Protein AF-0000000085181525 (afdb_homodimer)

Secondary structure (DSSP, 8-state):
-HHHHHHHHHHHHHHHHHHHHHHHHHHHHHHHHHHHHHHHHHHHHHHHHHHTT--HHHHHHHS-SSHHHHHHHHHHHHHHHHHHHHHHHHHHHHHS-TTGGGG-GGG---HHHHHHHHHT------S-HHHHHHHHHHHHHHHHHHHHHHHHHHHHHHHHHH-/-HHHHHHHHHHHHHHHHHHHHHHHHHHHHHHHHHHHHHHHHHHHHHHHHHHTT--HHHHHHHS-SSHHHHHHHHHHHHHHHHHHHHHHHHHHHHHS-TTGGGG-GGG---HHHHHHHHHT------S-TTHHHHHHHHHHHHHHHHHHHHHHHHHHHHHGGG-

Structure (mmCIF, N/CA/C/O backbone):
data_AF-0000000085181525-model_v1
#
loop_
_entity.id
_entity.type
_entity.pdbx_description
1 polymer 'DUF2937 family protein'
#
loop_
_atom_site.group_PDB
_atom_site.id
_atom_site.type_symbol
_atom_site.label_atom_id
_atom_site.label_alt_id
_atom_site.label_comp_id
_atom_site.label_asym_id
_atom_site.label_entity_id
_atom_site.label_seq_id
_atom_site.pdbx_PDB_ins_code
_atom_site.Cartn_x
_atom_site.Cartn_y
_atom_site.Cartn_z
_atom_site.occupancy
_atom_site.B_iso_or_equiv
_atom_site.auth_seq_id
_atom_site.auth_comp_id
_atom_site.auth_asym_id
_atom_site.auth_atom_id
_atom_site.pdbx_PDB_model_num
ATOM 1 N N . MET A 1 1 ? -6.727 16.656 40.188 1 66.19 1 MET A N 1
ATOM 2 C CA . MET A 1 1 ? -6.176 15.414 39.656 1 66.19 1 MET A CA 1
ATOM 3 C C . MET A 1 1 ? -7.094 14.82 38.562 1 66.19 1 MET A C 1
ATOM 5 O O . MET A 1 1 ? -6.645 14.5 37.469 1 66.19 1 MET A O 1
ATOM 9 N N . LEU A 1 2 ? -8.328 14.727 38.75 1 73.38 2 LEU A N 1
ATOM 10 C CA . LEU A 1 2 ? -9.289 14.172 37.781 1 73.38 2 LEU A CA 1
ATOM 11 C C . LEU A 1 2 ? -9.375 15.039 36.531 1 73.38 2 LEU A C 1
ATOM 13 O O . LEU A 1 2 ? -9.5 14.516 35.438 1 73.38 2 LEU A O 1
ATOM 17 N N . LYS A 1 3 ? -9.289 16.281 36.812 1 73.94 3 LYS A N 1
ATOM 18 C CA . LYS A 1 3 ? -9.391 17.203 35.688 1 73.94 3 LYS A CA 1
ATOM 19 C C . LYS A 1 3 ? -8.203 17.047 34.75 1 73.94 3 LYS A C 1
ATOM 21 O O . LYS A 1 3 ? -8.367 17.078 33.531 1 73.94 3 LYS A O 1
ATOM 26 N N . VAL A 1 4 ? -7.055 17 35.312 1 71.25 4 VAL A N 1
ATOM 27 C CA . VAL A 1 4 ? -5.855 16.812 34.5 1 71.25 4 VAL A CA 1
ATOM 28 C C . VAL A 1 4 ? -5.945 15.492 33.75 1 71.25 4 VAL A C 1
ATOM 30 O O . VAL A 1 4 ? -5.605 15.422 32.562 1 71.25 4 VAL A O 1
ATOM 33 N N . LEU A 1 5 ? -6.375 14.461 34.406 1 76.19 5 LEU A N 1
ATOM 34 C CA . LEU A 1 5 ? -6.539 13.164 33.781 1 76.19 5 LEU A CA 1
ATOM 35 C C . LEU A 1 5 ? -7.555 13.242 32.625 1 76.19 5 LEU A C 1
ATOM 37 O O . LEU A 1 5 ? -7.352 12.641 31.578 1 76.19 5 LEU A O 1
ATOM 41 N N . SER A 1 6 ? -8.555 13.953 32.938 1 74.88 6 SER A N 1
ATOM 42 C CA . SER A 1 6 ? -9.57 14.133 31.891 1 74.88 6 SER A CA 1
ATOM 43 C C . SER A 1 6 ? -9.023 14.898 30.703 1 74.88 6 SER A C 1
ATOM 45 O O . SER A 1 6 ? -9.367 14.602 29.547 1 74.88 6 SER A O 1
ATOM 47 N N . LEU A 1 7 ? -8.211 15.867 31.016 1 68.12 7 LEU A N 1
ATOM 48 C CA . LEU A 1 7 ? -7.617 16.656 29.938 1 68.12 7 LEU A CA 1
ATOM 49 C C . LEU A 1 7 ? -6.645 15.828 29.109 1 68.12 7 LEU A C 1
ATOM 51 O O . LEU A 1 7 ? -6.668 15.883 27.875 1 68.12 7 LEU A O 1
ATOM 55 N N . VAL A 1 8 ? -5.82 15.164 29.781 1 69 8 VAL A N 1
ATOM 56 C CA . VAL A 1 8 ? -4.867 14.297 29.109 1 69 8 VAL A CA 1
ATOM 57 C C . VAL A 1 8 ? -5.621 13.234 28.297 1 69 8 VAL A C 1
ATOM 59 O O . VAL A 1 8 ? -5.246 12.93 27.156 1 69 8 VAL A O 1
ATOM 62 N N . GLY A 1 9 ? -6.598 12.68 28.844 1 71.44 9 GLY A N 1
ATOM 63 C CA . GLY A 1 9 ? -7.438 11.719 28.141 1 71.44 9 GLY A CA 1
ATOM 64 C C . GLY A 1 9 ? -8.117 12.305 26.922 1 71.44 9 GLY A C 1
ATOM 65 O O . GLY A 1 9 ? -8.188 11.656 25.875 1 71.44 9 GLY A O 1
ATOM 66 N N . GLY A 1 10 ? -8.602 13.43 27.109 1 67 10 GLY A N 1
ATOM 67 C CA . GLY A 1 10 ? -9.242 14.133 26.016 1 67 10 GLY A CA 1
ATOM 68 C C . GLY A 1 10 ? -8.281 14.453 24.875 1 67 10 GLY A C 1
ATOM 69 O O . GLY A 1 10 ? -8.602 14.242 23.703 1 67 10 GLY A O 1
ATOM 70 N N . LEU A 1 11 ? -7.098 14.945 25.219 1 63.22 11 LEU A N 1
ATOM 71 C CA . LEU A 1 11 ? -6.09 15.289 24.219 1 63.22 11 LEU A CA 1
ATOM 72 C C . LEU A 1 11 ? -5.598 14.047 23.484 1 63.22 11 LEU A C 1
ATOM 74 O O . LEU A 1 11 ? -5.398 14.07 22.281 1 63.22 11 LEU A O 1
ATOM 78 N N . ALA A 1 12 ? -5.438 13.055 24.234 1 67.25 12 ALA A N 1
ATOM 79 C CA . ALA A 1 12 ? -5.02 11.789 23.641 1 67.25 12 ALA A CA 1
ATOM 80 C C . ALA A 1 12 ? -6.094 11.234 22.703 1 67.25 12 ALA A C 1
ATOM 82 O O . ALA A 1 12 ? -5.789 10.727 21.625 1 67.25 12 ALA A O 1
ATOM 83 N N . GLY A 1 13 ? -7.277 11.32 23.172 1 67.62 13 GLY A N 1
ATOM 84 C CA . GLY A 1 13 ? -8.391 10.891 22.344 1 67.62 13 GLY A CA 1
ATOM 85 C C . GLY A 1 13 ? -8.531 11.688 21.078 1 67.62 13 GLY A C 1
ATOM 86 O O . GLY A 1 13 ? -8.727 11.125 20 1 67.62 13 GLY A O 1
ATOM 87 N N . ALA A 1 14 ? -8.344 12.961 21.281 1 66.06 14 ALA A N 1
ATOM 88 C CA . ALA A 1 14 ? -8.43 13.852 20.125 1 66.06 14 ALA A CA 1
ATOM 89 C C . ALA A 1 14 ? -7.277 13.602 19.156 1 66.06 14 ALA A C 1
ATOM 91 O O . ALA A 1 14 ? -7.473 13.602 17.938 1 66.06 14 ALA A O 1
ATOM 92 N N . ALA A 1 15 ? -6.133 13.461 19.719 1 65.31 15 ALA A N 1
ATOM 93 C CA . ALA A 1 15 ? -4.965 13.172 18.891 1 65.31 15 ALA A CA 1
ATOM 94 C C . ALA A 1 15 ? -5.145 11.867 18.125 1 65.31 15 ALA A C 1
ATOM 96 O O . ALA A 1 15 ? -4.805 11.773 16.938 1 65.31 15 ALA A O 1
ATOM 97 N N . GLY A 1 16 ? -5.684 10.875 18.828 1 69.5 16 GLY A N 1
ATOM 98 C CA . GLY A 1 16 ? -5.953 9.594 18.203 1 69.5 16 GLY A CA 1
ATOM 99 C C . GLY A 1 16 ? -6.973 9.68 17.078 1 69.5 16 GLY A C 1
ATOM 100 O O . GLY A 1 16 ? -6.742 9.172 15.984 1 69.5 16 GLY A O 1
ATOM 101 N N . LEU A 1 17 ? -7.992 10.32 17.344 1 72.44 17 LEU A N 1
ATOM 102 C CA . LEU A 1 17 ? -9.055 10.477 16.359 1 72.44 17 LEU A CA 1
ATOM 103 C C . LEU A 1 17 ? -8.586 11.328 15.18 1 72.44 17 LEU A C 1
ATOM 105 O O . LEU A 1 17 ? -9.031 11.125 14.047 1 72.44 17 LEU A O 1
ATOM 109 N N . SER A 1 18 ? -7.641 12.141 15.5 1 70.88 18 SER A N 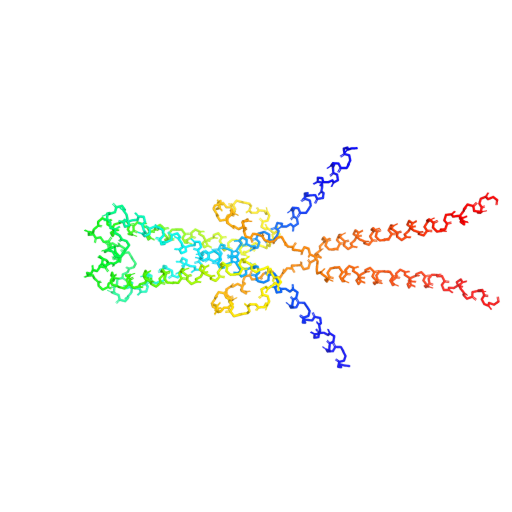1
ATOM 110 C CA . SER A 1 18 ? -7.141 13.016 14.445 1 70.88 18 SER A CA 1
ATOM 111 C C . SER A 1 18 ? -6.242 12.25 13.477 1 70.88 18 SER A C 1
ATOM 113 O O . SER A 1 18 ? -6.027 12.688 12.352 1 70.88 18 SER A O 1
ATOM 115 N N . GLN A 1 19 ? -5.707 11.172 13.977 1 79.12 19 GLN A N 1
ATOM 116 C CA . GLN A 1 19 ? -4.773 10.391 13.164 1 79.12 19 GLN A CA 1
ATOM 117 C C . GLN A 1 19 ? -5.516 9.359 12.312 1 79.12 19 GLN A C 1
ATOM 119 O O . GLN A 1 19 ? -4.93 8.758 11.414 1 79.12 19 GLN A O 1
ATOM 124 N N . PHE A 1 20 ? -6.781 9.25 12.602 1 80.31 20 PHE A N 1
ATOM 125 C CA . PHE A 1 20 ? -7.539 8.203 11.93 1 80.31 20 PHE A CA 1
ATOM 126 C C . PHE A 1 20 ? -7.562 8.43 10.422 1 80.31 20 PHE A C 1
ATOM 128 O O . PHE A 1 20 ? -7.352 7.5 9.648 1 80.31 20 PHE A O 1
ATOM 135 N N . PRO A 1 21 ? -7.785 9.602 10 1 81.69 21 PRO A N 1
ATOM 136 C CA . PRO A 1 21 ? -7.77 9.828 8.555 1 81.69 21 PRO A CA 1
ATOM 137 C C . PRO A 1 21 ? -6.445 9.422 7.91 1 81.69 21 PRO A C 1
ATOM 139 O O . PRO A 1 21 ? -6.438 8.836 6.828 1 81.69 21 PRO A O 1
ATOM 142 N N . GLU A 1 22 ? -5.41 9.758 8.641 1 83.31 22 GLU A N 1
ATOM 143 C CA . GLU A 1 22 ? -4.098 9.391 8.117 1 83.31 22 GLU A CA 1
ATOM 144 C C . GLU A 1 22 ? -3.906 7.879 8.125 1 83.31 22 GLU A C 1
ATOM 146 O O . GLU A 1 22 ? -3.4 7.309 7.152 1 83.31 22 GLU A O 1
ATOM 151 N N . PHE A 1 23 ? -4.262 7.324 9.211 1 87.5 23 PHE A N 1
ATOM 152 C CA . PHE A 1 23 ? -4.141 5.871 9.297 1 87.5 23 PHE A CA 1
ATOM 153 C C . PHE A 1 23 ? -4.98 5.195 8.219 1 87.5 23 PHE A C 1
ATOM 155 O O . PHE A 1 23 ? -4.523 4.254 7.57 1 87.5 23 PHE A O 1
ATOM 162 N N . SER A 1 24 ? -6.172 5.668 8.062 1 88.19 24 SER A N 1
ATOM 163 C CA . SER A 1 24 ? -7.074 5.082 7.074 1 88.19 24 SER A CA 1
ATOM 164 C C . SER A 1 24 ? -6.504 5.199 5.664 1 88.19 24 SER A C 1
ATOM 166 O O . SER A 1 24 ? -6.676 4.293 4.844 1 88.19 24 SER A O 1
ATOM 168 N N . GLN A 1 25 ? -5.895 6.277 5.426 1 87.38 25 GLN A N 1
ATOM 169 C CA . GLN A 1 25 ? -5.289 6.488 4.113 1 87.38 25 GLN A CA 1
ATOM 170 C C . GLN A 1 25 ? -4.121 5.531 3.891 1 87.38 25 GLN A C 1
ATOM 172 O O . GLN A 1 25 ? -3.957 4.984 2.797 1 87.38 25 GLN A O 1
ATOM 177 N N . GLN A 1 26 ? -3.309 5.434 4.887 1 90.94 26 GLN A N 1
ATOM 178 C CA . GLN A 1 26 ? -2.195 4.496 4.793 1 90.94 26 GLN A CA 1
ATOM 179 C C . GLN A 1 26 ? -2.693 3.066 4.605 1 90.94 26 GLN A C 1
ATOM 181 O O . GLN A 1 26 ? -2.117 2.299 3.832 1 90.94 26 GLN A O 1
ATOM 186 N N . TYR A 1 27 ? -3.756 2.748 5.281 1 92.25 27 TYR A N 1
ATOM 187 C CA . TYR A 1 27 ? -4.383 1.441 5.121 1 92.25 27 TYR A CA 1
ATOM 188 C C . TYR A 1 27 ? -4.84 1.23 3.682 1 92.25 27 TYR A C 1
ATOM 190 O O . TYR A 1 27 ? -4.629 0.16 3.107 1 92.25 27 TYR A O 1
ATOM 198 N N . LEU A 1 28 ? -5.461 2.195 3.145 1 92.62 28 LEU A N 1
ATOM 199 C CA . LEU A 1 28 ? -5.957 2.119 1.775 1 92.62 28 LEU A CA 1
ATOM 200 C C . LEU A 1 28 ? -4.816 1.867 0.796 1 92.62 28 LEU A C 1
ATOM 202 O O . LEU A 1 28 ? -4.949 1.053 -0.121 1 92.62 28 LEU A O 1
ATOM 206 N N . GLN A 1 29 ? -3.789 2.576 0.935 1 93.94 29 GLN A N 1
ATOM 207 C CA . GLN A 1 29 ? -2.65 2.412 0.038 1 93.94 29 GLN A CA 1
ATOM 208 C C . GLN A 1 29 ? -2.055 1.013 0.152 1 93.94 29 GLN A C 1
ATOM 210 O O . GLN A 1 29 ? -1.701 0.398 -0.856 1 93.94 29 GLN A O 1
ATOM 215 N N . ARG A 1 30 ? -1.901 0.54 1.386 1 95.31 30 ARG A N 1
ATOM 216 C CA . ARG A 1 30 ? -1.366 -0.807 1.559 1 95.31 30 ARG A CA 1
ATOM 217 C C . ARG A 1 30 ? -2.285 -1.846 0.925 1 95.31 30 ARG A C 1
ATOM 219 O O . ARG A 1 30 ? -1.817 -2.773 0.26 1 95.31 30 ARG A O 1
ATOM 226 N N . LEU A 1 31 ? -3.598 -1.661 1.158 1 94.69 31 LEU A N 1
ATOM 227 C CA . LEU A 1 31 ? -4.59 -2.533 0.54 1 94.69 31 LEU A CA 1
ATOM 228 C C . LEU A 1 31 ? -4.477 -2.494 -0.98 1 94.69 31 LEU A C 1
ATOM 230 O O . LEU A 1 31 ? -4.508 -3.537 -1.637 1 94.69 31 LEU A O 1
ATOM 234 N N . ALA A 1 32 ? -4.348 -1.333 -1.522 1 95.69 32 ALA A N 1
ATOM 235 C CA . ALA A 1 32 ? -4.211 -1.158 -2.967 1 95.69 32 ALA A CA 1
ATOM 236 C C . ALA A 1 32 ? -2.953 -1.847 -3.486 1 95.69 32 ALA A C 1
ATOM 238 O O . ALA A 1 32 ? -2.951 -2.4 -4.59 1 95.69 32 ALA A O 1
ATOM 239 N N . GLY A 1 33 ? -1.925 -1.733 -2.682 1 96.75 33 GLY A N 1
ATOM 240 C CA . GLY A 1 33 ? -0.715 -2.449 -3.057 1 96.75 33 GLY A CA 1
ATOM 241 C C . GLY A 1 33 ? -0.915 -3.949 -3.152 1 96.75 33 GLY A C 1
ATOM 242 O O . GLY A 1 33 ? -0.42 -4.59 -4.082 1 96.75 33 GLY A O 1
ATOM 243 N N . GLN A 1 34 ? -1.624 -4.516 -2.232 1 96.69 34 GLN A N 1
ATOM 244 C CA . GLN A 1 34 ? -1.931 -5.941 -2.281 1 96.69 34 GLN A CA 1
ATOM 245 C C . GLN A 1 34 ? -2.742 -6.289 -3.527 1 96.69 34 GLN A C 1
ATOM 247 O O . GLN A 1 34 ? -2.465 -7.285 -4.195 1 96.69 34 GLN A O 1
ATOM 252 N N . VAL A 1 35 ? -3.709 -5.512 -3.781 1 96.5 35 VAL A N 1
ATOM 253 C CA . VAL A 1 35 ? -4.566 -5.73 -4.941 1 96.5 35 VAL A CA 1
ATOM 254 C C . VAL A 1 35 ? -3.738 -5.641 -6.219 1 96.5 35 VAL A C 1
ATOM 256 O O . VAL A 1 35 ? -3.914 -6.449 -7.137 1 96.5 35 VAL A O 1
ATOM 259 N N . ASP A 1 36 ? -2.836 -4.668 -6.312 1 96.56 36 ASP A N 1
ATOM 260 C CA . ASP A 1 36 ? -1.973 -4.527 -7.48 1 96.56 36 ASP A CA 1
ATOM 261 C C . ASP A 1 36 ? -1.155 -5.797 -7.715 1 96.56 36 ASP A C 1
ATOM 263 O O . ASP A 1 36 ? -1.08 -6.289 -8.844 1 96.56 36 ASP A O 1
ATOM 267 N N . ALA A 1 37 ? -0.569 -6.273 -6.668 1 96.12 37 ALA A N 1
ATOM 268 C CA . ALA A 1 37 ? 0.296 -7.441 -6.781 1 96.12 37 ALA A CA 1
ATOM 269 C C . ALA A 1 37 ? -0.506 -8.68 -7.176 1 96.12 37 ALA A C 1
ATOM 271 O O . ALA A 1 37 ? -0.099 -9.438 -8.062 1 96.12 37 ALA A O 1
ATOM 272 N N . LEU A 1 38 ? -1.646 -8.875 -6.535 1 96.25 38 LEU A N 1
ATOM 273 C CA . LEU A 1 38 ? -2.467 -10.047 -6.844 1 96.25 38 LEU A CA 1
ATOM 274 C C . LEU A 1 38 ? -3.059 -9.938 -8.242 1 96.25 38 LEU A C 1
ATOM 276 O O . LEU A 1 38 ? -3.225 -10.953 -8.93 1 96.25 38 LEU A O 1
ATOM 280 N N . THR A 1 39 ? -3.418 -8.727 -8.617 1 96.56 39 THR A N 1
ATOM 281 C CA . THR A 1 39 ? -3.906 -8.516 -9.969 1 96.56 39 THR A CA 1
ATOM 282 C C . THR A 1 39 ? -2.844 -8.906 -10.992 1 96.56 39 THR A C 1
ATOM 284 O O . THR A 1 39 ? -3.154 -9.539 -12.008 1 96.56 39 THR A O 1
ATOM 287 N N . GLU A 1 40 ? -1.656 -8.523 -10.727 1 95.38 40 GLU A N 1
ATOM 288 C CA . GLU A 1 40 ? -0.565 -8.898 -11.617 1 95.38 40 GLU A CA 1
ATOM 289 C C . GLU A 1 40 ? -0.428 -10.414 -11.719 1 95.38 40 GLU A C 1
ATOM 291 O O . GLU A 1 40 ? -0.283 -10.961 -12.812 1 95.38 40 GLU A O 1
ATOM 296 N N . VAL A 1 41 ? -0.501 -11.109 -10.625 1 94.06 41 VAL A N 1
ATOM 297 C CA . VAL A 1 41 ? -0.371 -12.562 -10.57 1 94.06 41 VAL A CA 1
ATOM 298 C C . VAL A 1 41 ? -1.493 -13.211 -11.375 1 94.06 41 VAL A C 1
ATOM 300 O O . VAL A 1 41 ? -1.245 -14.109 -12.188 1 94.06 41 VAL A O 1
ATOM 303 N N . THR A 1 42 ? -2.721 -12.758 -11.172 1 95 42 THR A N 1
ATOM 304 C CA . THR A 1 42 ? -3.861 -13.367 -11.844 1 95 42 THR A CA 1
ATOM 305 C C . THR A 1 42 ? -3.875 -13 -13.328 1 95 42 THR A C 1
ATOM 307 O O . THR A 1 42 ? -4.281 -13.805 -14.172 1 95 42 THR A O 1
ATOM 310 N N . THR A 1 43 ? -3.477 -11.797 -13.641 1 94.94 43 THR A N 1
ATOM 311 C CA . THR A 1 43 ? -3.395 -11.375 -15.039 1 94.94 43 THR A CA 1
ATOM 312 C C . THR A 1 43 ? -2.348 -12.195 -15.789 1 94.94 43 THR A C 1
ATOM 314 O O . THR A 1 43 ? -2.559 -12.57 -16.938 1 94.94 43 THR A O 1
ATOM 317 N N . GLU A 1 44 ? -1.24 -12.453 -15.125 1 93.94 44 GLU A N 1
ATOM 318 C CA . GLU A 1 44 ? -0.213 -13.289 -15.727 1 93.94 44 GLU A CA 1
ATOM 319 C C . GLU A 1 44 ? -0.714 -14.719 -15.93 1 93.94 44 GLU A C 1
ATOM 321 O O . GLU A 1 44 ? -0.403 -15.352 -16.938 1 93.94 44 GLU A O 1
ATOM 326 N N . PHE A 1 45 ? -1.425 -15.219 -14.914 1 95 45 PHE A N 1
ATOM 327 C CA . PHE A 1 45 ? -2.025 -16.547 -15.055 1 95 45 PHE A CA 1
ATOM 328 C C . PHE A 1 45 ? -2.945 -16.594 -16.266 1 95 45 PHE A C 1
ATOM 330 O O . PHE A 1 45 ? -2.842 -17.5 -17.094 1 95 45 PHE A O 1
ATOM 337 N N . ASP A 1 46 ? -3.777 -15.578 -16.406 1 95.81 46 ASP A N 1
ATOM 338 C CA . ASP A 1 46 ? -4.727 -15.516 -17.516 1 95.81 46 ASP A CA 1
ATOM 339 C C . ASP A 1 46 ? -4.004 -15.352 -18.859 1 95.81 46 ASP A C 1
ATOM 341 O O . ASP A 1 46 ? -4.406 -15.945 -19.859 1 95.81 46 ASP A O 1
ATOM 345 N N . ALA A 1 47 ? -3.021 -14.578 -18.828 1 94.62 47 ALA A N 1
ATOM 346 C CA . ALA A 1 47 ? -2.236 -14.375 -20.047 1 94.62 47 ALA A CA 1
ATOM 347 C C . ALA A 1 47 ? -1.545 -15.664 -20.484 1 94.62 47 ALA A C 1
ATOM 349 O O . ALA A 1 47 ? -1.519 -16 -21.672 1 94.62 47 ALA A O 1
ATOM 350 N N . SER A 1 48 ? -0.998 -16.391 -19.516 1 94.06 48 SER A N 1
ATOM 351 C CA . SER A 1 48 ? -0.345 -17.672 -19.812 1 94.06 48 SER A CA 1
ATOM 352 C C . SER A 1 48 ? -1.35 -18.703 -20.297 1 94.06 48 SER A C 1
ATOM 354 O O . SER A 1 48 ? -1.054 -19.469 -21.219 1 94.06 48 SER A O 1
ATOM 356 N N . ALA A 1 49 ? -2.52 -18.719 -19.672 1 94.62 49 ALA A N 1
ATOM 357 C CA . ALA A 1 49 ? -3.576 -19.625 -20.109 1 94.62 49 ALA A CA 1
ATOM 358 C C . ALA A 1 49 ? -3.98 -19.328 -21.547 1 94.62 49 ALA A C 1
ATOM 360 O O . ALA A 1 49 ? -4.09 -20.234 -22.375 1 94.62 49 ALA A O 1
ATOM 361 N N . THR A 1 50 ? -4.152 -18.031 -21.859 1 94.94 50 THR A N 1
ATOM 362 C CA . THR A 1 50 ? -4.543 -17.609 -23.188 1 94.94 50 THR A CA 1
ATOM 363 C C . THR A 1 50 ? -3.48 -17.984 -24.219 1 94.94 50 THR A C 1
ATOM 365 O O . THR A 1 50 ? -3.803 -18.453 -25.312 1 94.94 50 THR A O 1
ATOM 368 N N . LYS A 1 51 ? -2.25 -17.859 -23.859 1 94.62 51 LYS A N 1
ATOM 369 C CA . LYS A 1 51 ? -1.144 -18.219 -24.75 1 94.62 51 LYS A CA 1
ATOM 370 C C . LYS A 1 51 ? -1.145 -19.703 -25.047 1 94.62 51 LYS A C 1
ATOM 372 O O . LYS A 1 51 ? -0.753 -20.125 -26.141 1 94.62 51 LYS A O 1
ATOM 377 N N . ALA A 1 52 ? -1.544 -20.516 -24.141 1 93.25 52 ALA A N 1
ATOM 378 C CA . ALA A 1 52 ? -1.587 -21.969 -24.312 1 93.25 52 ALA A CA 1
ATOM 379 C C . ALA A 1 52 ? -2.914 -22.406 -24.922 1 93.25 52 ALA A C 1
ATOM 381 O O . ALA A 1 52 ? -3.166 -23.609 -25.078 1 93.25 52 ALA A O 1
ATOM 382 N N . GLY A 1 53 ? -3.863 -21.375 -25.234 1 94.5 53 GLY A N 1
ATOM 383 C CA . GLY A 1 53 ? -5.152 -21.688 -25.828 1 94.5 53 GLY A CA 1
ATOM 384 C C . GLY A 1 53 ? -6.168 -22.203 -24.844 1 94.5 53 GLY A C 1
ATOM 385 O O . GLY A 1 53 ? -7.086 -22.938 -25.219 1 94.5 53 GLY A O 1
ATOM 386 N N . LEU A 1 54 ? -5.957 -21.969 -23.578 1 95.12 54 LEU A N 1
ATOM 387 C CA . LEU A 1 54 ? -6.84 -22.453 -22.516 1 95.12 54 LEU A CA 1
ATOM 388 C C . LEU A 1 54 ? -7.605 -21.297 -21.891 1 95.12 54 LEU A C 1
ATOM 390 O O . LEU A 1 54 ? -7.141 -20.156 -21.891 1 95.12 54 LEU A O 1
ATOM 394 N N . SER A 1 55 ? -8.805 -21.641 -21.453 1 95.75 55 SER A N 1
ATOM 395 C CA . SER A 1 55 ? -9.5 -20.719 -20.578 1 95.75 55 SER A CA 1
ATOM 396 C C . SER A 1 55 ? -8.961 -20.797 -19.156 1 95.75 55 SER A C 1
ATOM 398 O O . SER A 1 55 ? -8.18 -21.703 -18.828 1 95.75 55 SER A O 1
ATOM 400 N N . ARG A 1 56 ? -9.359 -19.875 -18.391 1 94.81 56 ARG A N 1
ATOM 401 C CA . ARG A 1 56 ? -8.938 -19.859 -16.984 1 94.81 56 ARG A CA 1
ATOM 402 C C . ARG A 1 56 ? -9.273 -21.188 -16.297 1 94.81 56 ARG A C 1
ATOM 404 O O . ARG A 1 56 ? -8.414 -21.797 -15.656 1 94.81 56 ARG A O 1
ATOM 411 N N . GLU A 1 57 ? -10.5 -21.625 -16.438 1 94.44 57 GLU A N 1
ATOM 412 C CA . GLU A 1 57 ? -10.953 -22.844 -15.781 1 94.44 57 GLU A CA 1
ATOM 413 C C . GLU A 1 57 ? -10.234 -24.062 -16.328 1 94.44 57 GLU A C 1
ATOM 415 O O . GLU A 1 57 ? -9.906 -24.984 -15.578 1 94.44 57 GLU A O 1
ATOM 420 N N . GLU A 1 58 ? -10 -24.141 -17.625 1 94.38 58 GLU A N 1
ATOM 421 C CA . GLU A 1 58 ? -9.266 -25.234 -18.234 1 94.38 58 GLU A CA 1
ATOM 422 C C . GLU A 1 58 ? -7.824 -25.281 -17.75 1 94.38 58 GLU A C 1
ATOM 424 O O . GLU A 1 58 ? -7.27 -26.359 -17.516 1 94.38 58 GLU A O 1
ATOM 429 N N . ALA A 1 59 ? -7.199 -24.078 -17.656 1 94 59 ALA A N 1
ATOM 430 C CA . ALA A 1 59 ? -5.832 -23.984 -17.156 1 94 59 ALA A CA 1
ATOM 431 C C . ALA A 1 59 ? -5.746 -24.484 -15.711 1 94 59 ALA A C 1
ATOM 433 O O . ALA A 1 59 ? -4.867 -25.281 -15.375 1 94 59 ALA A O 1
ATOM 434 N N . LEU A 1 60 ? -6.699 -24.031 -14.883 1 93.62 60 LEU A N 1
ATOM 435 C CA . LEU A 1 60 ? -6.734 -24.469 -13.484 1 93.62 60 LEU A CA 1
ATOM 436 C C . LEU A 1 60 ? -6.922 -25.984 -13.398 1 93.62 60 LEU A C 1
ATOM 438 O O . LEU A 1 60 ? -6.227 -26.641 -12.633 1 93.62 60 LEU A O 1
ATOM 442 N N . ALA A 1 61 ? -7.785 -26.531 -14.242 1 90.69 61 ALA A N 1
ATOM 443 C CA . ALA A 1 61 ? -8.078 -27.969 -14.234 1 90.69 61 ALA A CA 1
ATOM 444 C C . ALA A 1 61 ? -6.871 -28.766 -14.711 1 90.69 61 ALA A C 1
ATOM 446 O O . ALA A 1 61 ? -6.676 -29.906 -14.297 1 90.69 61 ALA A O 1
ATOM 447 N N . SER A 1 62 ? -6.078 -28.125 -15.547 1 89.31 62 SER A N 1
ATOM 448 C CA . SER A 1 62 ? -4.93 -28.812 -16.125 1 89.31 62 SER A CA 1
ATOM 449 C C . SER A 1 62 ? -3.795 -28.938 -15.102 1 89.31 62 SER A C 1
ATOM 451 O O . SER A 1 62 ? -2.877 -29.734 -15.281 1 89.31 62 SER A O 1
ATOM 453 N N . MET A 1 63 ? -3.855 -28.031 -14.094 1 88.94 63 MET A N 1
ATOM 454 C CA . MET A 1 63 ? -2.859 -28.109 -13.023 1 88.94 63 MET A CA 1
ATOM 455 C C . MET A 1 63 ? -3.131 -29.297 -12.109 1 88.94 63 MET A C 1
ATOM 457 O O . MET A 1 63 ? -3.455 -29.109 -10.938 1 88.94 63 MET A O 1
ATOM 461 N N . SER A 1 64 ? -3.066 -30.406 -12.883 1 81.75 64 SER A N 1
ATOM 462 C CA . SER A 1 64 ? -3.316 -31.672 -12.211 1 81.75 64 SER A CA 1
ATOM 463 C C . SER A 1 64 ? -2.252 -32.719 -12.57 1 81.75 64 SER A C 1
ATOM 465 O O . SER A 1 64 ? -1.414 -32.469 -13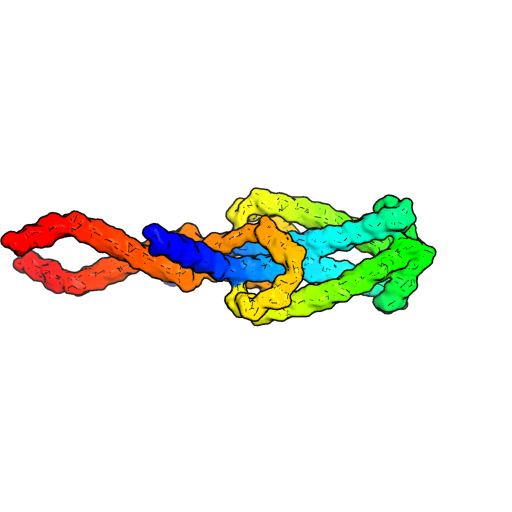.438 1 81.75 64 SER A O 1
ATOM 467 N N . GLY A 1 65 ? -1.991 -33.688 -11.75 1 81.31 65 GLY A N 1
ATOM 468 C CA . GLY A 1 65 ? -1.036 -34.75 -12.07 1 81.31 65 GLY A CA 1
ATOM 469 C C . GLY A 1 65 ? -0.113 -35.094 -10.922 1 81.31 65 GLY A C 1
ATOM 470 O O . GLY A 1 65 ? 0.322 -36.219 -10.789 1 81.31 65 GLY A O 1
ATOM 471 N N . THR A 1 66 ? 0.285 -34.031 -10.359 1 86.19 66 THR A N 1
ATOM 472 C CA . THR A 1 66 ? 1.083 -34.281 -9.164 1 86.19 66 THR A CA 1
ATOM 473 C C . THR A 1 66 ? 0.421 -33.656 -7.938 1 86.19 66 THR A C 1
ATOM 475 O O . THR A 1 66 ? -0.47 -32.812 -8.062 1 86.19 66 THR A O 1
ATOM 478 N N . GLU A 1 67 ? 0.768 -34.156 -6.82 1 89.06 67 GLU A N 1
ATOM 479 C CA . GLU A 1 67 ? 0.244 -33.562 -5.59 1 89.06 67 GLU A CA 1
ATOM 480 C C . GLU A 1 67 ? 0.557 -32.094 -5.512 1 89.06 67 GLU A C 1
ATOM 482 O O . GLU A 1 67 ? -0.287 -31.297 -5.094 1 89.06 67 GLU A O 1
ATOM 487 N N . PHE A 1 68 ? 1.756 -31.734 -5.906 1 91.81 68 PHE A N 1
ATOM 488 C CA . PHE A 1 68 ? 2.199 -30.359 -5.891 1 91.81 68 PHE A CA 1
ATOM 489 C C . PHE A 1 68 ? 1.296 -29.484 -6.762 1 91.81 68 PHE A C 1
ATOM 491 O O . PHE A 1 68 ? 0.855 -28.422 -6.336 1 91.81 68 PHE A O 1
ATOM 498 N N . LEU A 1 69 ? 0.976 -29.906 -7.918 1 90.56 69 LEU A N 1
ATOM 499 C CA . LEU A 1 69 ? 0.156 -29.141 -8.844 1 90.56 69 LEU A CA 1
ATOM 500 C C . LEU A 1 69 ? -1.274 -29.016 -8.336 1 90.56 69 LEU A C 1
ATOM 502 O O . LEU A 1 69 ? -1.938 -28 -8.578 1 90.56 69 LEU A O 1
ATOM 506 N N . GLY A 1 70 ? -1.708 -30.062 -7.672 1 89.88 70 GLY A N 1
ATOM 507 C CA . GLY A 1 70 ? -3.014 -29.969 -7.035 1 89.88 70 GLY A CA 1
ATOM 508 C C . GLY A 1 70 ? -3.088 -28.891 -5.973 1 89.88 70 GLY A C 1
ATOM 509 O O . GLY A 1 70 ? -4.051 -28.125 -5.93 1 89.88 70 GLY A O 1
ATOM 510 N N . TYR A 1 71 ? -2.045 -28.828 -5.176 1 90.25 71 TYR A N 1
ATOM 511 C CA . TYR A 1 71 ? -1.965 -27.781 -4.16 1 90.25 71 TYR A CA 1
ATOM 512 C C . TYR A 1 71 ? -1.913 -26.406 -4.805 1 90.25 71 TYR A C 1
ATOM 514 O O . TYR A 1 71 ? -2.541 -25.453 -4.32 1 90.25 71 TYR A O 1
ATOM 522 N N . ARG A 1 72 ? -1.246 -26.344 -5.895 1 91.56 72 ARG A N 1
ATOM 523 C CA . ARG A 1 72 ? -1.103 -25.078 -6.586 1 91.56 72 ARG A CA 1
ATOM 524 C C . ARG A 1 72 ? -2.438 -24.609 -7.16 1 91.56 72 ARG A C 1
ATOM 526 O O . ARG A 1 72 ? -2.736 -23.406 -7.156 1 91.56 72 ARG A O 1
ATOM 533 N N . GLN A 1 73 ? -3.115 -25.547 -7.711 1 92.44 73 GLN A N 1
ATOM 534 C CA . GLN A 1 73 ? -4.438 -25.219 -8.234 1 92.44 73 GLN A CA 1
ATOM 535 C C . GLN A 1 73 ? -5.32 -24.609 -7.156 1 92.44 73 GLN A C 1
ATOM 537 O O . GLN A 1 73 ? -5.992 -23.594 -7.395 1 92.44 73 GLN A O 1
ATOM 542 N N . GLU A 1 74 ? -5.305 -25.219 -6.012 1 92.06 74 GLU A N 1
ATOM 543 C CA . GLU A 1 74 ? -6.105 -24.734 -4.895 1 92.06 74 GLU A CA 1
ATOM 544 C C . GLU A 1 74 ? -5.633 -23.359 -4.445 1 92.06 74 GLU A C 1
ATOM 546 O O . GLU A 1 74 ? -6.449 -22.484 -4.125 1 92.06 74 GLU A O 1
ATOM 551 N N . ASP A 1 75 ? -4.371 -23.172 -4.414 1 92.5 75 ASP A N 1
ATOM 552 C CA . ASP A 1 75 ? -3.805 -21.875 -4.012 1 92.5 75 ASP A CA 1
ATOM 553 C C . ASP A 1 75 ? -4.23 -20.766 -4.969 1 92.5 75 ASP A C 1
ATOM 555 O O . ASP A 1 75 ? -4.551 -19.656 -4.535 1 92.5 75 ASP A O 1
ATOM 559 N N . MET A 1 76 ? -4.211 -21.156 -6.258 1 93.88 76 MET A N 1
ATOM 560 C CA . MET A 1 76 ? -4.57 -20.141 -7.254 1 93.88 76 MET A CA 1
ATOM 561 C C . MET A 1 76 ? -6.051 -19.797 -7.156 1 93.88 76 MET A C 1
ATOM 563 O O . MET A 1 76 ? -6.43 -18.625 -7.324 1 93.88 76 MET A O 1
ATOM 567 N N . ARG A 1 77 ? -6.898 -20.734 -6.906 1 93.88 77 ARG A N 1
ATOM 568 C CA . ARG A 1 77 ? -8.32 -20.453 -6.723 1 93.88 77 ARG A CA 1
ATOM 569 C C . ARG A 1 77 ? -8.555 -19.547 -5.52 1 93.88 77 ARG A C 1
ATOM 571 O O . ARG A 1 77 ? -9.391 -18.656 -5.57 1 93.88 77 ARG A O 1
ATOM 578 N N . ARG A 1 78 ? -7.777 -19.797 -4.539 1 93.75 78 ARG A N 1
ATOM 579 C CA . ARG A 1 78 ? -7.871 -18.969 -3.346 1 93.75 78 ARG A CA 1
ATOM 580 C C . ARG A 1 78 ? -7.383 -17.547 -3.631 1 93.75 78 ARG A C 1
ATOM 582 O O . ARG A 1 78 ? -7.926 -16.578 -3.1 1 93.75 78 ARG A O 1
ATOM 589 N N . ALA A 1 79 ? -6.375 -17.484 -4.398 1 94.31 79 ALA A N 1
ATOM 590 C CA . ALA A 1 79 ? -5.844 -16.172 -4.758 1 94.31 79 ALA A CA 1
ATOM 591 C C . ALA A 1 79 ? -6.879 -15.352 -5.512 1 94.31 79 ALA A C 1
ATOM 593 O O . ALA A 1 79 ? -7.012 -14.148 -5.281 1 94.31 79 ALA A O 1
ATOM 594 N N . TYR A 1 80 ? -7.625 -15.977 -6.422 1 95.56 80 TYR A N 1
ATOM 595 C CA . TYR A 1 80 ? -8.672 -15.281 -7.156 1 95.56 80 TYR A CA 1
ATOM 596 C C . TYR A 1 80 ? -9.773 -14.797 -6.219 1 95.56 80 TYR A C 1
ATOM 598 O O . TYR A 1 80 ? -10.242 -13.664 -6.332 1 95.56 80 TYR A O 1
ATOM 606 N N . THR A 1 81 ? -10.125 -15.664 -5.34 1 94.88 81 THR A N 1
ATOM 607 C CA . THR A 1 81 ? -11.172 -15.312 -4.387 1 94.88 81 THR A CA 1
ATOM 608 C C . THR A 1 81 ? -10.727 -14.156 -3.494 1 94.88 81 THR A C 1
ATOM 610 O O . THR A 1 81 ? -11.484 -13.219 -3.254 1 94.88 81 THR A O 1
ATOM 613 N N . ARG A 1 82 ? -9.5 -14.289 -3.074 1 94.44 82 ARG A N 1
ATOM 614 C CA . ARG A 1 82 ? -8.945 -13.242 -2.223 1 94.44 82 ARG A CA 1
ATOM 615 C C . ARG A 1 82 ? -8.844 -11.922 -2.977 1 94.44 82 ARG A C 1
ATOM 617 O O . ARG A 1 82 ? -9.133 -10.859 -2.42 1 94.44 82 ARG A O 1
ATOM 624 N N . LEU A 1 83 ? -8.398 -11.977 -4.145 1 95.94 83 LEU A N 1
ATOM 625 C CA . LEU A 1 83 ? -8.305 -10.781 -4.973 1 95.94 83 LEU A CA 1
ATOM 626 C C . LEU A 1 83 ? -9.672 -10.117 -5.113 1 95.94 83 LEU A C 1
ATOM 628 O O . LEU A 1 83 ? -9.789 -8.891 -5 1 95.94 83 LEU A O 1
ATOM 632 N N . ASP A 1 84 ? -10.703 -10.883 -5.379 1 95.75 84 ASP A N 1
ATOM 633 C CA . ASP A 1 84 ? -12.055 -10.352 -5.523 1 95.75 84 ASP A CA 1
ATOM 634 C C . ASP A 1 84 ? -12.516 -9.648 -4.246 1 95.75 84 ASP A C 1
ATOM 636 O O . ASP A 1 84 ? -13.102 -8.57 -4.301 1 95.75 84 ASP A O 1
ATOM 640 N N . GLN A 1 85 ? -12.211 -10.25 -3.188 1 94.12 85 GLN A N 1
ATOM 641 C CA . GLN A 1 85 ? -12.594 -9.68 -1.9 1 94.12 85 GLN A CA 1
ATOM 642 C C . GLN A 1 85 ? -11.852 -8.375 -1.632 1 94.12 85 GLN A C 1
ATOM 644 O O . GLN A 1 85 ? -12.453 -7.375 -1.248 1 94.12 85 GLN A O 1
ATOM 649 N N . LEU A 1 86 ? -10.57 -8.422 -1.804 1 94.5 86 LEU A N 1
ATOM 650 C CA . LEU A 1 86 ? -9.75 -7.242 -1.539 1 94.5 86 LEU A CA 1
ATOM 651 C C . LEU A 1 86 ? -10.125 -6.102 -2.479 1 94.5 86 LEU A C 1
ATOM 653 O O . LEU A 1 86 ? -10.133 -4.934 -2.074 1 94.5 86 LEU A O 1
ATOM 657 N N . THR A 1 87 ? -10.414 -6.438 -3.723 1 95.69 87 THR A N 1
ATOM 658 C CA . THR A 1 87 ? -10.805 -5.43 -4.703 1 95.69 87 THR A CA 1
ATOM 659 C C . THR A 1 87 ? -12.125 -4.777 -4.309 1 95.69 87 THR A C 1
ATOM 661 O O . THR A 1 87 ? -12.297 -3.566 -4.453 1 95.69 87 THR A O 1
ATOM 664 N N . SER A 1 88 ? -13 -5.562 -3.895 1 93.81 88 SER A N 1
ATOM 665 C CA . SER A 1 88 ? -14.281 -5.043 -3.432 1 93.81 88 SER A CA 1
ATOM 666 C C . SER A 1 88 ? -14.102 -4.113 -2.236 1 93.81 88 SER A C 1
ATOM 668 O O . SER A 1 88 ? -14.695 -3.035 -2.184 1 93.81 88 SER A O 1
ATOM 670 N N . ASP A 1 89 ? -13.281 -4.543 -1.3 1 92 89 ASP A N 1
ATOM 671 C CA . ASP A 1 89 ? -13 -3.723 -0.125 1 92 89 ASP A CA 1
ATOM 672 C C . ASP A 1 89 ? -12.352 -2.4 -0.521 1 92 89 ASP A C 1
ATOM 674 O O . ASP A 1 89 ? -12.711 -1.343 -0.002 1 92 89 ASP A O 1
ATOM 678 N N . LEU A 1 90 ? -11.422 -2.512 -1.366 1 93.44 90 LEU A N 1
ATOM 679 C CA . LEU A 1 90 ? -10.711 -1.331 -1.838 1 93.44 90 LEU A CA 1
ATOM 680 C C . LEU A 1 90 ? -11.664 -0.346 -2.502 1 93.44 90 LEU A C 1
ATOM 682 O O . LEU A 1 90 ? -11.578 0.862 -2.275 1 93.44 90 LEU A O 1
ATOM 686 N N . ALA A 1 91 ? -12.547 -0.797 -3.35 1 92.62 91 ALA A N 1
ATOM 687 C CA . ALA A 1 91 ? -13.516 0.047 -4.047 1 92.62 91 ALA A CA 1
ATOM 688 C C . ALA A 1 91 ? -14.406 0.792 -3.061 1 92.62 91 ALA A C 1
ATOM 690 O O . ALA A 1 91 ? -14.68 1.983 -3.234 1 92.62 91 ALA A O 1
ATOM 691 N N . LEU A 1 92 ? -14.781 0.142 -2.072 1 89.31 92 LEU A N 1
ATOM 692 C CA . LEU A 1 92 ? -15.648 0.738 -1.062 1 89.31 92 LEU A CA 1
ATOM 693 C C . LEU A 1 92 ? -14.914 1.815 -0.277 1 89.31 92 LEU A C 1
ATOM 695 O O . LEU A 1 92 ? -15.461 2.891 -0.021 1 89.31 92 LEU A O 1
ATOM 699 N N . LEU A 1 93 ? -13.664 1.51 0.073 1 89.25 93 LEU A N 1
ATOM 700 C CA . LEU A 1 93 ? -12.875 2.453 0.856 1 89.25 93 LEU A CA 1
ATOM 701 C C . LEU A 1 93 ? -12.492 3.67 0.02 1 89.25 93 LEU A C 1
ATOM 703 O O . LEU A 1 93 ? -12.398 4.781 0.542 1 89.25 93 LEU A O 1
ATOM 707 N N . ARG A 1 94 ? -12.266 3.426 -1.218 1 89.5 94 ARG A N 1
ATOM 708 C CA . ARG A 1 94 ? -11.938 4.516 -2.131 1 89.5 94 ARG A CA 1
ATOM 709 C C . ARG A 1 94 ? -13.094 5.492 -2.264 1 89.5 94 ARG A C 1
ATOM 711 O O . ARG A 1 94 ? -12.891 6.691 -2.451 1 89.5 94 ARG A O 1
ATOM 718 N N . GLU A 1 95 ? -14.211 4.965 -2.191 1 88.81 95 GLU A N 1
ATOM 719 C CA . GLU A 1 95 ? -15.406 5.789 -2.338 1 88.81 95 GLU A CA 1
ATOM 720 C C . GLU A 1 95 ? -15.648 6.629 -1.087 1 88.81 95 GLU A C 1
ATOM 722 O O . GLU A 1 95 ? -16.156 7.746 -1.175 1 88.81 95 GLU A O 1
ATOM 727 N N . ALA A 1 96 ? -15.156 6.051 -0.021 1 83.62 96 ALA A N 1
ATOM 728 C CA . ALA A 1 96 ? -15.344 6.758 1.244 1 83.62 96 ALA A CA 1
ATOM 729 C C . ALA A 1 96 ? -14.148 7.66 1.553 1 83.62 96 ALA A C 1
ATOM 731 O O . ALA A 1 96 ? -13 7.238 1.436 1 83.62 96 ALA A O 1
ATOM 732 N N . GLY A 1 97 ? -14.297 8.938 1.676 1 77.38 97 GLY A N 1
ATOM 733 C CA . GLY A 1 97 ? -13.195 9.805 2.08 1 77.38 97 GLY A CA 1
ATOM 734 C C . GLY A 1 97 ? -12.586 9.406 3.408 1 77.38 97 GLY A C 1
ATOM 735 O O . GLY A 1 97 ? -13.133 8.562 4.125 1 77.38 97 GLY A O 1
ATOM 736 N N . PRO A 1 98 ? -11.359 9.969 3.691 1 74.88 98 PRO A N 1
ATOM 737 C CA . PRO A 1 98 ? -10.633 9.586 4.902 1 74.88 98 PRO A CA 1
ATOM 738 C C . PRO A 1 98 ? -11.445 9.789 6.176 1 74.88 98 PRO A C 1
ATOM 740 O O . PRO A 1 98 ? -11.305 9.023 7.133 1 74.88 98 PRO A O 1
ATOM 743 N N . TYR A 1 99 ? -12.375 10.773 6.164 1 74.25 99 TYR A N 1
ATOM 744 C CA . TYR A 1 99 ? -13.188 11.039 7.344 1 74.25 99 TYR A CA 1
ATOM 745 C C . TYR A 1 99 ? -14.445 10.172 7.344 1 74.25 99 TYR A C 1
ATOM 747 O O . TYR A 1 99 ? -14.922 9.758 8.406 1 74.25 99 TYR A O 1
ATOM 755 N N . GLU A 1 100 ? -14.852 9.883 6.207 1 79.38 100 GLU A N 1
ATOM 756 C CA . GLU A 1 100 ? -16.062 9.078 6.094 1 79.38 100 GLU A CA 1
ATOM 757 C C . GLU A 1 100 ? -15.781 7.613 6.426 1 79.38 100 GLU A C 1
ATOM 759 O O . GLU A 1 100 ? -16.688 6.883 6.844 1 79.38 100 GLU A O 1
ATOM 764 N N . ARG A 1 101 ? -14.516 7.281 6.367 1 79.88 101 ARG A N 1
ATOM 765 C CA . ARG A 1 101 ? -14.133 5.895 6.605 1 79.88 101 ARG A CA 1
ATOM 766 C C . ARG A 1 101 ? -14.234 5.547 8.086 1 79.88 101 ARG A C 1
ATOM 768 O O . ARG A 1 101 ? -14.258 4.367 8.453 1 79.88 101 ARG A O 1
ATOM 775 N N . ILE A 1 102 ? -14.367 6.539 8.875 1 75.38 102 ILE A N 1
ATOM 776 C CA . ILE A 1 102 ? -14.562 6.316 10.305 1 75.38 102 ILE A CA 1
ATOM 777 C C . ILE A 1 102 ? -15.859 5.535 10.531 1 75.38 102 ILE A C 1
ATOM 779 O O . ILE A 1 102 ? -15.969 4.777 11.492 1 75.38 102 ILE A O 1
ATOM 783 N N . LEU A 1 103 ? -16.734 5.645 9.578 1 74.75 103 LEU A N 1
ATOM 784 C CA . LEU A 1 103 ? -18.062 5.035 9.711 1 74.75 103 LEU A CA 1
ATOM 785 C C . LEU A 1 103 ? -18.078 3.635 9.102 1 74.75 103 LEU A C 1
ATOM 787 O O . LEU A 1 103 ? -19.094 2.939 9.164 1 74.75 103 LEU A O 1
ATOM 791 N N . LEU A 1 104 ? -16.969 3.287 8.594 1 73.69 104 LEU A N 1
ATOM 792 C CA . LEU A 1 104 ? -16.922 1.99 7.926 1 73.69 104 LEU A CA 1
ATOM 793 C C . LEU A 1 104 ? -15.93 1.061 8.625 1 73.69 104 LEU A C 1
ATOM 795 O O . LEU A 1 104 ? -15.07 0.459 7.973 1 73.69 104 LEU A O 1
ATOM 799 N N . PRO A 1 105 ? -16.109 0.9 9.914 1 74 105 PRO A N 1
ATOM 800 C CA . PRO A 1 105 ? -15.141 0.05 10.609 1 74 105 PRO A CA 1
ATOM 801 C C . PRO A 1 105 ? -15.219 -1.41 10.164 1 74 105 PRO A C 1
ATOM 803 O O . PRO A 1 105 ? -14.219 -2.133 10.242 1 74 105 PRO A O 1
ATOM 806 N N . HIS A 1 106 ? -16.297 -1.791 9.648 1 74.62 106 HIS A N 1
ATOM 807 C CA . HIS A 1 106 ? -16.531 -3.18 9.266 1 74.62 106 HIS A CA 1
ATOM 808 C C . HIS A 1 106 ? -15.789 -3.527 7.98 1 74.62 106 HIS A C 1
ATOM 810 O O . HIS A 1 106 ? -15.664 -4.703 7.625 1 74.62 106 HIS A O 1
ATOM 816 N N . ARG A 1 107 ? -15.266 -2.52 7.391 1 71.06 107 ARG A N 1
ATOM 817 C CA . ARG A 1 107 ? -14.531 -2.775 6.156 1 71.06 107 ARG A CA 1
ATOM 818 C C . ARG A 1 107 ? -13.039 -2.947 6.422 1 71.06 107 ARG A C 1
ATOM 820 O O . ARG A 1 107 ? -12.297 -3.389 5.547 1 71.06 107 ARG A O 1
ATOM 827 N N . PHE A 1 108 ? -12.703 -2.631 7.672 1 75.38 108 PHE A N 1
ATOM 828 C CA . PHE A 1 108 ? -11.344 -2.877 8.117 1 75.38 108 PHE A CA 1
ATOM 829 C C . PHE A 1 108 ? -11.219 -4.254 8.758 1 75.38 108 PHE A C 1
ATOM 831 O O . PHE A 1 108 ? -10.82 -4.371 9.922 1 75.38 108 PHE A O 1
ATOM 838 N N . THR A 1 109 ? -11.609 -5.227 8.109 1 76.06 109 THR A N 1
ATOM 839 C CA . THR A 1 109 ? -11.789 -6.547 8.695 1 76.06 109 THR A CA 1
ATOM 840 C C . THR A 1 109 ? -10.516 -7.383 8.555 1 76.06 109 THR A C 1
ATOM 842 O O . THR A 1 109 ? -10.352 -8.383 9.25 1 76.06 109 THR A O 1
ATOM 845 N N . ASP A 1 110 ? -9.695 -6.887 7.711 1 87.25 110 ASP A N 1
ATOM 846 C CA . ASP A 1 110 ? -8.477 -7.668 7.547 1 87.25 110 ASP A CA 1
ATOM 847 C C . ASP A 1 110 ? -7.445 -7.312 8.625 1 87.25 110 ASP A C 1
ATOM 849 O O . ASP A 1 110 ? -6.699 -6.34 8.477 1 87.25 110 ASP A O 1
ATOM 853 N N . THR A 1 111 ? -7.344 -8.203 9.602 1 89.31 111 THR A N 1
ATOM 854 C CA . THR A 1 111 ? -6.508 -7.941 10.766 1 89.31 111 THR A CA 1
ATOM 855 C C . THR A 1 111 ? -5.031 -7.934 10.391 1 89.31 111 THR A C 1
ATOM 857 O O . THR A 1 111 ? -4.25 -7.148 10.93 1 89.31 111 THR A O 1
ATOM 860 N N . ALA A 1 112 ? -4.727 -8.836 9.539 1 90.12 112 ALA A N 1
ATOM 861 C CA . ALA A 1 112 ? -3.332 -8.891 9.109 1 90.12 112 ALA A CA 1
ATOM 862 C C . ALA A 1 112 ? -2.932 -7.594 8.406 1 90.12 112 ALA A C 1
ATOM 864 O O . ALA A 1 112 ? -1.84 -7.066 8.633 1 90.12 112 ALA A O 1
ATOM 865 N N . LEU A 1 113 ? -3.801 -7.113 7.57 1 91.69 113 LEU A N 1
ATOM 866 C CA . LEU A 1 113 ? -3.566 -5.855 6.867 1 91.69 113 LEU A CA 1
ATOM 867 C C . LEU A 1 113 ? -3.492 -4.688 7.848 1 91.69 113 LEU A C 1
ATOM 869 O O . LEU A 1 113 ? -2.641 -3.809 7.707 1 91.69 113 LEU A O 1
ATOM 873 N N . LEU A 1 114 ? -4.359 -4.656 8.82 1 90.94 114 LEU A N 1
ATOM 874 C CA . LEU A 1 114 ? -4.379 -3.615 9.844 1 90.94 114 LEU A CA 1
ATOM 875 C C . LEU A 1 114 ? -3.062 -3.586 10.617 1 90.94 114 LEU A C 1
ATOM 877 O O . LEU A 1 114 ? -2.494 -2.516 10.844 1 90.94 114 LEU A O 1
ATOM 881 N N . GLN A 1 115 ? -2.598 -4.75 11.008 1 91.31 115 GLN A N 1
ATOM 882 C CA . GLN A 1 115 ? -1.365 -4.855 11.781 1 91.31 115 GLN A CA 1
ATOM 883 C C . GLN A 1 115 ? -0.157 -4.434 10.945 1 91.31 115 GLN A C 1
ATOM 885 O O . GLN A 1 115 ? 0.736 -3.746 11.445 1 91.31 115 GLN A O 1
ATOM 890 N N . ALA A 1 116 ? -0.162 -4.848 9.773 1 91.94 116 ALA A N 1
ATOM 891 C CA . ALA A 1 116 ? 0.941 -4.484 8.891 1 91.94 116 ALA A CA 1
ATOM 892 C C . ALA A 1 116 ? 0.98 -2.979 8.648 1 91.94 116 ALA A C 1
ATOM 894 O O . ALA A 1 116 ? 2.057 -2.377 8.617 1 91.94 116 ALA A O 1
ATOM 895 N N . THR A 1 117 ? -0.24 -2.379 8.414 1 92.38 117 THR A N 1
ATOM 896 C CA . THR A 1 117 ? -0.321 -0.934 8.234 1 92.38 117 THR A CA 1
ATOM 897 C C . THR A 1 117 ? 0.173 -0.201 9.477 1 92.38 117 THR A C 1
ATOM 899 O O . THR A 1 117 ? 0.899 0.79 9.375 1 92.38 117 THR A O 1
ATOM 902 N N . TRP A 1 118 ? -0.192 -0.764 10.641 1 89.44 118 TRP A N 1
ATOM 903 C CA . TRP A 1 118 ? 0.189 -0.156 11.914 1 89.44 118 TRP A CA 1
ATOM 904 C C . TRP A 1 118 ? 1.702 -0.188 12.094 1 89.44 118 TRP A C 1
ATOM 906 O O . TRP A 1 118 ? 2.285 0.747 12.648 1 89.44 118 TRP A O 1
ATOM 916 N N . THR A 1 119 ? 2.25 -1.188 11.68 1 90.12 119 THR A N 1
ATOM 917 C CA . THR A 1 119 ? 3.686 -1.376 11.844 1 90.12 119 THR A CA 1
ATOM 918 C C . THR A 1 119 ? 4.465 -0.326 11.062 1 90.12 119 THR A C 1
ATOM 920 O O . THR A 1 119 ? 5.5 0.163 11.516 1 90.12 119 THR A O 1
ATOM 923 N N . ASP A 1 120 ? 3.973 0.091 9.938 1 89.94 120 ASP A N 1
ATOM 924 C CA . ASP A 1 120 ? 4.656 1.068 9.094 1 89.94 120 ASP A CA 1
ATOM 925 C C . ASP A 1 120 ? 3.984 2.438 9.188 1 89.94 120 ASP A C 1
ATOM 927 O O . ASP A 1 120 ? 4.273 3.332 8.391 1 89.94 120 ASP A O 1
ATOM 931 N N . PHE A 1 121 ? 3.061 2.557 10.125 1 88.56 121 PHE A N 1
ATOM 932 C CA . PHE A 1 121 ? 2.277 3.783 10.234 1 88.56 121 PHE A CA 1
ATOM 933 C C . PHE A 1 121 ? 3.162 4.953 10.648 1 88.56 121 PHE A C 1
ATOM 935 O O . PHE A 1 121 ? 3.967 4.832 11.57 1 88.56 121 PHE A O 1
ATOM 942 N N . GLU A 1 122 ? 2.969 5.977 9.945 1 81.19 122 GLU A N 1
ATOM 943 C CA . GLU A 1 122 ? 3.582 7.25 10.305 1 81.19 122 GLU A CA 1
ATOM 944 C C . GLU A 1 122 ? 2.525 8.312 10.609 1 81.19 122 GLU A C 1
ATOM 946 O O . GLU A 1 122 ? 1.748 8.688 9.727 1 81.19 122 GLU A O 1
ATOM 951 N N . PRO A 1 123 ? 2.562 8.656 11.938 1 75.06 123 PRO A N 1
ATOM 952 C CA . PRO A 1 123 ? 1.581 9.68 12.305 1 75.06 123 PRO A CA 1
ATOM 953 C C . PRO A 1 123 ? 1.698 10.938 11.453 1 75.06 123 PRO A C 1
ATOM 955 O O . PRO A 1 123 ? 2.803 11.32 11.055 1 75.06 123 PRO A O 1
ATOM 958 N N . ALA A 1 124 ? 0.537 11.289 10.969 1 59.31 124 ALA A N 1
ATOM 959 C CA . ALA A 1 124 ? 0.521 12.555 10.242 1 59.31 124 ALA A CA 1
ATOM 960 C C . ALA A 1 124 ? 1.144 13.672 11.078 1 59.31 124 ALA A C 1
ATOM 962 O O . ALA A 1 124 ? 0.847 13.812 12.266 1 59.31 124 ALA A O 1
ATOM 963 N N . MET A 1 125 ? 2.41 13.844 10.875 1 50.62 125 MET A N 1
ATOM 964 C CA . MET A 1 125 ? 3.016 14.938 11.633 1 50.62 125 MET A CA 1
ATOM 965 C C . MET A 1 125 ? 2.092 16.141 11.672 1 50.62 125 MET A C 1
ATOM 967 O O . MET A 1 125 ? 1.569 16.562 10.641 1 50.62 125 MET A O 1
ATOM 971 N N . PRO A 1 126 ? 1.409 16.297 12.781 1 44.12 126 PRO A N 1
ATOM 972 C CA . PRO A 1 126 ? 0.782 17.625 12.781 1 44.12 126 PRO A CA 1
ATOM 973 C C . PRO A 1 126 ? 1.427 18.594 11.789 1 44.12 126 PRO A C 1
ATOM 975 O O . PRO A 1 126 ? 2.535 18.328 11.312 1 44.12 126 PRO A O 1
ATOM 978 N N . VAL A 1 127 ? 0.845 19.938 11.461 1 40.94 127 VAL A N 1
ATOM 979 C CA . VAL A 1 127 ? 1.402 21.188 10.938 1 40.94 127 VAL A CA 1
ATOM 980 C C . VAL A 1 127 ? 2.879 21.281 11.312 1 40.94 127 VAL A C 1
ATOM 982 O O . VAL A 1 127 ? 3.217 21.594 12.453 1 40.94 127 VAL A O 1
ATOM 985 N N . THR A 1 128 ? 3.695 20.406 11.367 1 40 128 THR A N 1
ATOM 986 C CA . THR A 1 128 ? 5.102 20.641 11.68 1 40 128 THR A CA 1
ATOM 987 C C . THR A 1 128 ? 5.465 22.109 11.477 1 40 128 THR A C 1
ATOM 989 O O . THR A 1 128 ? 4.629 22.906 11.047 1 40 128 THR A O 1
ATOM 992 N N . THR A 1 129 ? 6.723 22.406 10.844 1 38.03 129 TH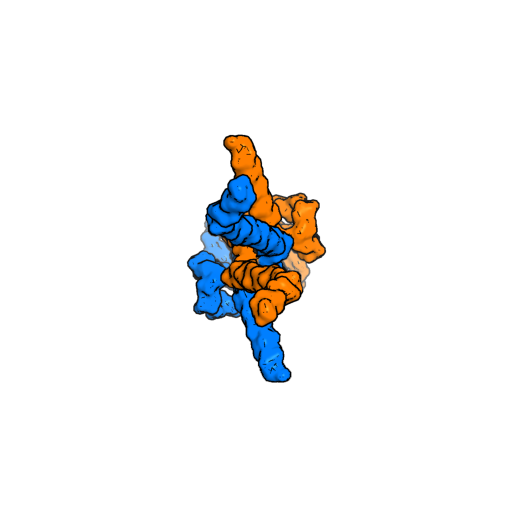R A N 1
ATOM 993 C CA . THR A 1 129 ? 7.223 23.719 10.477 1 38.03 129 THR A CA 1
ATOM 994 C C . THR A 1 129 ? 6.188 24.484 9.648 1 38.03 129 THR A C 1
ATOM 996 O O . THR A 1 129 ? 6.156 25.719 9.664 1 38.03 129 THR A O 1
ATOM 999 N N . ALA A 1 130 ? 5.465 23.891 8.82 1 40.81 130 ALA A N 1
ATOM 1000 C CA . ALA A 1 130 ? 4.438 24.547 8.016 1 40.81 130 ALA A CA 1
ATOM 1001 C C . ALA A 1 130 ? 3.254 24.984 8.883 1 40.81 130 ALA A C 1
ATOM 1003 O O . ALA A 1 130 ? 2.695 26.062 8.688 1 40.81 130 ALA A O 1
ATOM 1004 N N . GLY A 1 131 ? 2.752 24.109 9.68 1 43.31 131 GLY A N 1
ATOM 1005 C CA . GLY A 1 131 ? 1.838 24.578 10.711 1 43.31 131 GLY A CA 1
ATOM 1006 C C . GLY A 1 131 ? 2.412 25.703 11.555 1 43.31 131 GLY A C 1
ATOM 1007 O O . GLY A 1 131 ? 1.713 26.672 11.867 1 43.31 131 GLY A O 1
ATOM 1008 N N . LEU A 1 132 ? 3.629 25.422 11.859 1 44.38 132 LEU A N 1
ATOM 1009 C CA . LEU A 1 132 ? 4.379 26.484 12.523 1 44.38 132 LEU A CA 1
ATOM 1010 C C . LEU A 1 132 ? 4.562 27.688 11.602 1 44.38 132 LEU A C 1
ATOM 1012 O O . LEU A 1 132 ? 4.457 28.828 12.039 1 44.38 132 LEU A O 1
ATOM 1016 N N . SER A 1 133 ? 4.762 27.359 10.375 1 46.16 133 SER A N 1
ATOM 1017 C CA . SER A 1 133 ? 4.859 28.438 9.391 1 46.16 133 SER A CA 1
ATOM 1018 C C . SER A 1 133 ? 3.484 29.016 9.062 1 46.16 133 SER A C 1
ATOM 1020 O O . SER A 1 133 ? 3.326 30.234 8.945 1 46.16 133 SER A O 1
ATOM 1022 N N . THR A 1 134 ? 2.592 28.188 8.938 1 46.78 134 THR A N 1
ATOM 1023 C CA . THR A 1 134 ? 1.245 28.703 8.727 1 46.78 134 THR A CA 1
ATOM 1024 C C . THR A 1 134 ? 0.699 29.312 10.016 1 46.78 134 THR A C 1
ATOM 1026 O O . THR A 1 134 ? 0.016 30.344 9.977 1 46.78 134 THR A O 1
ATOM 1029 N N . ALA A 1 135 ? 1.033 28.609 11.078 1 47.69 135 ALA A N 1
ATOM 1030 C CA . ALA A 1 135 ? 0.754 29.234 12.367 1 47.69 135 ALA A CA 1
ATOM 1031 C C . ALA A 1 135 ? 1.563 30.516 12.547 1 47.69 135 ALA A C 1
ATOM 1033 O O . ALA A 1 135 ? 1.052 31.516 13.055 1 47.69 135 ALA A O 1
ATOM 1034 N N . GLY A 1 136 ? 2.734 30.375 12.094 1 49.53 136 GLY A N 1
ATOM 1035 C CA . GLY A 1 136 ? 3.566 31.562 12.07 1 49.53 136 GLY A CA 1
ATOM 1036 C C . GLY A 1 136 ? 3.094 32.594 11.07 1 49.53 136 GLY A C 1
ATOM 1037 O O . GLY A 1 136 ? 3.027 33.781 11.383 1 49.53 136 GLY A O 1
ATOM 1038 N N . ALA A 1 137 ? 2.699 32.094 9.938 1 50.28 137 ALA A N 1
ATOM 1039 C CA . ALA A 1 137 ? 2.146 33 8.93 1 50.28 137 ALA A CA 1
ATOM 1040 C C . ALA A 1 137 ? 0.774 33.531 9.352 1 50.28 137 ALA A C 1
ATOM 1042 O O . ALA A 1 137 ? 0.459 34.719 9.164 1 50.28 137 ALA A O 1
ATOM 1043 N N . GLY A 1 138 ? 0.02 32.688 9.844 1 49.25 138 GLY A N 1
ATOM 1044 C CA . GLY A 1 138 ? -1.245 33.156 10.391 1 49.25 138 GLY A CA 1
ATOM 1045 C C . GLY A 1 138 ? -1.077 34.094 11.57 1 49.25 138 GLY A C 1
ATOM 1046 O O . GLY A 1 138 ? -1.803 35.094 11.695 1 49.25 138 GLY A O 1
ATOM 1047 N N . PHE A 1 139 ? -0.087 33.75 12.375 1 52.25 139 PHE A N 1
ATOM 1048 C CA . PHE A 1 139 ? 0.268 34.656 13.469 1 52.25 139 PHE A CA 1
ATOM 1049 C C . PHE A 1 139 ? 0.76 35.969 12.922 1 52.25 139 PHE A C 1
ATOM 1051 O O . PHE A 1 139 ? 0.315 37.031 13.367 1 52.25 139 PHE A O 1
ATOM 1058 N N . VAL A 1 140 ? 1.574 35.812 11.945 1 54.78 140 VAL A N 1
ATOM 1059 C CA . VAL A 1 140 ? 2.09 37.031 11.336 1 54.78 140 VAL A CA 1
ATOM 1060 C C . VAL A 1 140 ? 0.981 37.719 10.547 1 54.78 140 VAL A C 1
ATOM 1062 O O . VAL A 1 140 ? 0.822 38.969 10.633 1 54.78 140 VAL A O 1
ATOM 1065 N N . GLY A 1 141 ? 0.193 36.938 9.867 1 57.91 141 GLY A N 1
ATOM 1066 C CA . GLY A 1 141 ? -0.933 37.531 9.148 1 57.91 141 GLY A CA 1
ATOM 1067 C C . GLY A 1 141 ? -2.012 38.062 10.07 1 57.91 141 GLY A C 1
ATOM 1068 O O . GLY A 1 141 ? -2.535 39.156 9.852 1 57.91 141 GLY A O 1
ATOM 1069 N N . GLY A 1 142 ? -2.326 37.281 11.055 1 56.72 142 GLY A N 1
ATOM 1070 C CA . GLY A 1 142 ? -3.262 37.781 12.039 1 56.72 142 GLY A CA 1
ATOM 1071 C C . GLY A 1 142 ? -2.754 39 12.773 1 56.72 142 GLY A C 1
ATOM 1072 O O . GLY A 1 142 ? -3.498 39.969 12.969 1 56.72 142 GLY A O 1
ATOM 1073 N N . TRP A 1 143 ? -1.523 38.938 13.109 1 58.62 143 TRP A N 1
ATOM 1074 C CA . TRP A 1 143 ? -0.879 40.094 13.727 1 58.62 143 TRP A CA 1
ATOM 1075 C C . TRP A 1 143 ? -0.918 41.281 12.789 1 58.62 143 TRP A C 1
ATOM 1077 O O . TRP A 1 143 ? -1.229 42.406 13.219 1 58.62 143 TRP A O 1
ATOM 1087 N N . ALA A 1 144 ? -0.675 40.938 11.562 1 60.53 144 ALA A N 1
ATOM 1088 C CA . ALA A 1 144 ? -0.718 42.031 10.57 1 60.53 144 ALA A CA 1
ATOM 1089 C C . ALA A 1 144 ? -2.145 42.531 10.359 1 60.53 144 ALA A C 1
ATOM 1091 O O . ALA A 1 144 ? -2.375 43.719 10.219 1 60.53 144 ALA A O 1
ATOM 1092 N N . ALA A 1 145 ? -3.014 41.656 10.375 1 61.59 145 ALA A N 1
ATOM 1093 C CA . ALA A 1 145 ? -4.414 42.031 10.203 1 61.59 145 ALA A CA 1
ATOM 1094 C C . ALA A 1 145 ? -4.926 42.812 11.406 1 61.59 145 ALA A C 1
ATOM 1096 O O . ALA A 1 145 ? -5.602 43.844 11.258 1 61.59 145 ALA A O 1
ATOM 1097 N N . ILE A 1 146 ? -4.59 42.344 12.531 1 60.56 146 ILE A N 1
ATOM 1098 C CA . ILE A 1 146 ? -4.973 43.062 13.742 1 60.56 146 ILE A CA 1
ATOM 1099 C C . ILE A 1 146 ? -4.254 44.406 13.789 1 60.56 146 ILE A C 1
ATOM 1101 O O . ILE A 1 146 ? -4.863 45.438 14.117 1 60.56 146 ILE A O 1
ATOM 1105 N N . GLY A 1 147 ? -3.025 44.312 13.477 1 60.38 147 GLY A N 1
ATOM 1106 C CA . GLY A 1 147 ? -2.311 45.562 13.375 1 60.38 147 GLY A CA 1
ATOM 1107 C C . GLY A 1 147 ? -2.914 46.531 12.352 1 60.38 147 GLY A C 1
ATOM 1108 O O . GLY A 1 147 ? -3.053 47.719 12.617 1 60.38 147 GLY A O 1
ATOM 1109 N N . GLY A 1 148 ? -3.174 46 11.211 1 65.06 148 GLY A N 1
ATOM 1110 C CA . GLY A 1 148 ? -3.812 46.812 10.188 1 65.06 148 GLY A CA 1
ATOM 1111 C C . GLY A 1 148 ? -5.172 47.344 10.609 1 65.06 148 GLY A C 1
ATOM 1112 O O . GLY A 1 148 ? -5.488 48.5 10.383 1 65.06 148 GLY A O 1
ATOM 1113 N N . LEU A 1 149 ? -5.875 46.469 11.203 1 63.62 149 LEU A N 1
ATOM 1114 C CA . LEU A 1 149 ? -7.191 46.875 11.688 1 63.62 149 LEU A CA 1
ATOM 1115 C C . LEU A 1 149 ? -7.07 47.938 12.789 1 63.62 149 LEU A C 1
ATOM 1117 O O . LEU A 1 149 ? -7.824 48.906 12.805 1 63.62 149 LEU A O 1
ATOM 1121 N N . LEU A 1 150 ? -6.137 47.688 13.609 1 62.44 150 LEU A N 1
ATOM 1122 C CA . LEU A 1 150 ? -5.898 48.688 14.656 1 62.44 150 LEU A CA 1
ATOM 1123 C C . LEU A 1 150 ? -5.359 49.969 14.078 1 62.44 150 LEU A C 1
ATOM 1125 O O . LEU A 1 150 ? -5.73 51.062 14.531 1 62.44 150 LEU A O 1
ATOM 1129 N N . SER A 1 151 ? -4.555 49.781 13.125 1 63.56 151 SER A N 1
ATOM 1130 C CA . SER A 1 151 ? -4.023 50.969 12.469 1 63.56 151 SER A CA 1
ATOM 1131 C C . SER A 1 151 ? -5.125 51.75 11.758 1 63.56 151 SER A C 1
ATOM 1133 O O . SER A 1 151 ? -5.109 52.969 11.742 1 63.56 151 SER A O 1
ATOM 1135 N N . LEU A 1 152 ? -6.012 51 11.273 1 65.81 152 LEU A N 1
ATOM 1136 C CA . LEU A 1 152 ? -7.148 51.625 10.609 1 65.81 152 LEU A CA 1
ATOM 1137 C C . LEU A 1 152 ? -8.078 52.281 11.625 1 65.81 152 LEU A C 1
ATOM 1139 O O . LEU A 1 152 ? -8.617 53.375 11.375 1 65.81 152 LEU A O 1
ATOM 1143 N N . ILE A 1 153 ? -8.219 51.656 12.711 1 64.56 153 ILE A N 1
ATOM 1144 C CA . ILE A 1 153 ? -9.086 52.156 13.766 1 64.56 153 ILE A CA 1
ATOM 1145 C C . ILE A 1 153 ? -8.406 53.344 14.453 1 64.56 153 ILE A C 1
ATOM 1147 O O . ILE A 1 153 ? -9.062 54.344 14.781 1 64.56 153 ILE A O 1
ATOM 1151 N N . PHE A 1 154 ? -7.133 53.281 14.555 1 62.38 154 PHE A N 1
ATOM 1152 C CA . PHE A 1 154 ? -6.438 54.344 15.281 1 62.38 154 PHE A CA 1
ATOM 1153 C C . PHE A 1 154 ? -5.867 55.375 14.312 1 62.38 154 PHE A C 1
ATOM 1155 O O . PHE A 1 154 ? -5.328 56.406 14.742 1 62.38 154 PHE A O 1
ATOM 1162 N N . ALA A 1 155 ? -5.926 55.062 13.133 1 63.59 155 ALA A N 1
ATOM 1163 C CA . ALA A 1 155 ? -5.48 56.031 12.109 1 63.59 155 ALA A CA 1
ATOM 1164 C C . ALA A 1 155 ? -6.078 57.406 12.344 1 63.59 155 ALA A C 1
ATOM 1166 O O . ALA A 1 155 ? -5.371 58.406 12.273 1 63.59 155 ALA A O 1
ATOM 1167 N N . PRO A 1 156 ? -7.34 57.438 12.531 1 60.78 156 PRO A N 1
ATOM 1168 C CA . PRO A 1 156 ? -7.848 58.781 12.75 1 60.78 156 PRO A CA 1
ATOM 1169 C C . PRO A 1 156 ? -7.281 59.438 14.008 1 60.78 156 PRO A C 1
ATOM 1171 O O . PRO A 1 156 ? -7.191 60.656 14.094 1 60.78 156 PRO A O 1
ATOM 1174 N N . PHE A 1 157 ? -6.906 58.688 14.93 1 57.75 157 PHE A N 1
ATOM 1175 C CA . PHE A 1 157 ? -6.426 59.25 16.172 1 57.75 157 PHE A CA 1
ATOM 1176 C C . PHE A 1 157 ? -4.957 59.625 16.078 1 57.75 157 PHE A C 1
ATOM 1178 O O . PHE A 1 157 ? -4.449 60.406 16.891 1 57.75 157 PHE A O 1
ATOM 1185 N N . ARG A 1 158 ? -4.203 58.938 15.242 1 54.81 158 ARG A N 1
ATOM 1186 C CA . ARG A 1 158 ? -2.822 59.344 15.016 1 54.81 158 ARG A CA 1
ATOM 1187 C C . ARG A 1 158 ? -2.758 60.656 14.242 1 54.81 158 ARG A C 1
ATOM 1189 O O . ARG A 1 158 ? -1.775 61.406 14.344 1 54.81 158 ARG A O 1
ATOM 1196 N N . ARG A 1 159 ? -3.652 60.906 13.391 1 52.62 159 ARG A N 1
ATOM 1197 C CA . ARG A 1 159 ? -3.607 62.156 12.688 1 52.62 159 ARG A CA 1
ATOM 1198 C C . ARG A 1 159 ? -3.891 63.344 13.641 1 52.62 159 ARG A C 1
ATOM 1200 O O . ARG A 1 159 ? -3.502 64.438 13.367 1 52.62 159 ARG A O 1
ATOM 1207 N N . ARG A 1 160 ? -4.59 63 14.672 1 51.31 160 ARG A N 1
ATOM 1208 C CA . ARG A 1 160 ? -4.867 64.25 15.383 1 51.31 160 ARG A CA 1
ATOM 1209 C C . ARG A 1 160 ? -3.625 64.75 16.125 1 51.31 160 ARG A C 1
ATOM 1211 O O . ARG A 1 160 ? -3.545 65.938 16.484 1 51.31 160 ARG A O 1
ATOM 1218 N N . ALA A 1 161 ? -2.711 63.812 16.344 1 50.97 161 ALA A N 1
ATOM 1219 C CA . ALA A 1 161 ? -1.656 64.438 17.141 1 50.97 161 ALA A CA 1
ATOM 1220 C C . ALA A 1 161 ? -0.757 65.312 16.25 1 50.97 161 ALA A C 1
ATOM 1222 O O . ALA A 1 161 ? 0.089 66.062 16.75 1 50.97 161 ALA A O 1
ATOM 1223 N N . ARG A 1 162 ? -0.833 65.125 15 1 46.5 162 ARG A N 1
ATOM 1224 C CA . ARG A 1 162 ? 0.074 66 14.281 1 46.5 162 ARG A CA 1
ATOM 1225 C C . ARG A 1 162 ? -0.558 67.375 14.07 1 46.5 162 ARG A C 1
ATOM 1227 O O . ARG A 1 162 ? 0.114 68.312 13.641 1 46.5 162 ARG A O 1
ATOM 1234 N N . TYR A 1 163 ? -1.791 67.562 14.414 1 39.28 163 TYR A N 1
ATOM 1235 C CA . TYR A 1 163 ? -1.987 69 14.375 1 39.28 163 TYR A CA 1
ATOM 1236 C C . TYR A 1 163 ? -1.687 69.625 15.727 1 39.28 163 TYR A C 1
ATOM 1238 O O . TYR A 1 163 ? -1.893 69 16.766 1 39.28 163 TYR A O 1
ATOM 1246 N N . MET B 1 1 ? 3.516 42.125 -11.219 1 66.12 1 MET B N 1
ATOM 1247 C CA . MET B 1 1 ? 3.113 40.906 -11.891 1 66.12 1 MET B CA 1
ATOM 1248 C C . MET B 1 1 ? 4.133 39.812 -11.648 1 66.12 1 MET B C 1
ATOM 1250 O O . MET B 1 1 ? 3.768 38.688 -11.242 1 66.12 1 MET B O 1
ATOM 1254 N N . LEU B 1 2 ? 5.355 40 -11.766 1 73.19 2 LEU B N 1
ATOM 1255 C CA . LEU B 1 2 ? 6.41 39 -11.562 1 73.19 2 LEU B CA 1
ATOM 1256 C C . LEU B 1 2 ? 6.473 38.562 -10.109 1 73.19 2 LEU B C 1
ATOM 1258 O O . LEU B 1 2 ? 6.707 37.406 -9.82 1 73.19 2 LEU B O 1
ATOM 1262 N N . LYS B 1 3 ? 6.27 39.562 -9.32 1 72.75 3 LYS B N 1
ATOM 1263 C CA . LYS B 1 3 ? 6.328 39.25 -7.891 1 72.75 3 LYS B CA 1
ATOM 1264 C C . LYS B 1 3 ? 5.207 38.312 -7.484 1 72.75 3 LYS B C 1
ATOM 1266 O O . LYS B 1 3 ? 5.43 37.375 -6.703 1 72.75 3 LYS B O 1
ATOM 1271 N N . VAL B 1 4 ? 4.035 38.594 -7.938 1 70.62 4 VAL B N 1
ATOM 1272 C CA . VAL B 1 4 ? 2.902 37.719 -7.633 1 70.62 4 VAL B CA 1
ATOM 1273 C C . VAL B 1 4 ? 3.152 36.312 -8.203 1 70.62 4 VAL B C 1
ATOM 1275 O O . VAL B 1 4 ? 2.887 35.312 -7.535 1 70.62 4 VAL B O 1
ATOM 1278 N N . LEU B 1 5 ? 3.643 36.25 -9.391 1 75.5 5 LEU B N 1
ATOM 1279 C CA . LEU B 1 5 ? 3.965 34.969 -10.008 1 75.5 5 LEU B CA 1
ATOM 1280 C C . LEU B 1 5 ? 5.016 34.219 -9.195 1 75.5 5 LEU B C 1
ATOM 1282 O O . LEU B 1 5 ? 4.926 33 -9.016 1 75.5 5 LEU B O 1
ATOM 1286 N N . SER B 1 6 ? 5.938 35 -8.773 1 73.88 6 SER B N 1
ATOM 1287 C CA . SER B 1 6 ? 6.984 34.406 -7.949 1 73.88 6 SER B CA 1
ATOM 1288 C C . SER B 1 6 ? 6.418 33.875 -6.629 1 73.88 6 SER B C 1
ATOM 1290 O O . SER B 1 6 ? 6.84 32.844 -6.133 1 73.88 6 SER B O 1
ATOM 1292 N N . LEU B 1 7 ? 5.508 34.625 -6.102 1 66.94 7 LEU B N 1
ATOM 1293 C CA . LEU B 1 7 ? 4.895 34.25 -4.844 1 66.94 7 LEU B CA 1
ATOM 1294 C C . LEU B 1 7 ? 4.047 32.969 -5.027 1 66.94 7 LEU B C 1
ATOM 1296 O O . LEU B 1 7 ? 4.121 32.062 -4.219 1 66.94 7 LEU B O 1
ATOM 1300 N N . VAL B 1 8 ? 3.258 33 -6.012 1 68.69 8 VAL B N 1
ATOM 1301 C CA . VAL B 1 8 ? 2.426 31.844 -6.312 1 68.69 8 VAL B CA 1
ATOM 1302 C C . VAL B 1 8 ? 3.311 30.641 -6.602 1 68.69 8 VAL B C 1
ATOM 1304 O O . VAL B 1 8 ? 3.023 29.531 -6.148 1 68.69 8 VAL B O 1
ATOM 1307 N N . GLY B 1 9 ? 4.316 30.812 -7.324 1 71 9 GLY B N 1
ATOM 1308 C CA . GLY B 1 9 ? 5.277 29.766 -7.598 1 71 9 GLY B CA 1
ATOM 1309 C C . GLY B 1 9 ? 5.953 29.234 -6.348 1 71 9 GLY B C 1
ATOM 1310 O O . GLY B 1 9 ? 6.129 28.016 -6.195 1 71 9 GLY B O 1
ATOM 1311 N N . GLY B 1 10 ? 6.305 30.125 -5.57 1 66.62 10 GLY B N 1
ATOM 1312 C CA . GLY B 1 10 ? 6.922 29.75 -4.309 1 66.62 10 GLY B CA 1
ATOM 1313 C C . GLY B 1 10 ? 5.992 28.984 -3.396 1 66.62 10 GLY B C 1
ATOM 1314 O O . GLY B 1 10 ? 6.379 27.953 -2.824 1 66.62 10 GLY B O 1
ATOM 1315 N N . LEU B 1 11 ? 4.754 29.438 -3.277 1 62.88 11 LEU B N 1
ATOM 1316 C CA . LEU B 1 11 ? 3.76 28.781 -2.436 1 62.88 11 LEU B CA 1
ATOM 1317 C C . LEU B 1 11 ? 3.422 27.391 -2.98 1 62.88 11 LEU B C 1
ATOM 1319 O O . LEU B 1 11 ? 3.281 26.438 -2.213 1 62.88 11 LEU B O 1
ATOM 1323 N N . ALA B 1 12 ? 3.32 27.328 -4.215 1 67.25 12 ALA B N 1
ATOM 1324 C CA . ALA B 1 12 ? 3.049 26.047 -4.855 1 67.25 12 ALA B CA 1
ATOM 1325 C C . ALA B 1 12 ? 4.211 25.078 -4.664 1 67.25 12 ALA B C 1
ATOM 1327 O O . ALA B 1 12 ? 4 23.891 -4.398 1 67.25 12 ALA B O 1
ATOM 1328 N N . GLY B 1 13 ? 5.367 25.625 -4.84 1 67.44 13 GLY B N 1
ATOM 1329 C CA . GLY B 1 13 ? 6.555 24.812 -4.613 1 67.44 13 GLY B CA 1
ATOM 1330 C C . GLY B 1 13 ? 6.676 24.312 -3.184 1 67.44 13 GLY B C 1
ATOM 1331 O O . GLY B 1 13 ? 6.973 23.141 -2.949 1 67.44 13 GLY B O 1
ATOM 1332 N N . ALA B 1 14 ? 6.363 25.25 -2.334 1 65.81 14 ALA B N 1
ATOM 1333 C CA . ALA B 1 14 ? 6.418 24.906 -0.915 1 65.81 14 ALA B CA 1
ATOM 1334 C C . ALA B 1 14 ? 5.34 23.891 -0.555 1 65.81 14 ALA B C 1
ATOM 1336 O O . ALA B 1 14 ? 5.59 22.938 0.204 1 65.81 14 ALA B O 1
ATOM 1337 N N . ALA B 1 15 ? 4.184 24.125 -1.075 1 65 15 ALA B N 1
ATOM 1338 C CA . ALA B 1 15 ? 3.088 23.188 -0.836 1 65 15 ALA B CA 1
ATOM 1339 C C . ALA B 1 15 ? 3.42 21.797 -1.383 1 65 15 ALA B C 1
ATOM 1341 O O . ALA B 1 15 ? 3.143 20.781 -0.734 1 65 15 ALA B O 1
ATOM 1342 N N . GLY B 1 16 ? 4.012 21.797 -2.559 1 69.25 16 GLY B N 1
ATOM 1343 C CA . GLY B 1 16 ? 4.434 20.547 -3.164 1 69.25 16 GLY B CA 1
ATOM 1344 C C . GLY B 1 16 ? 5.488 19.812 -2.355 1 69.25 16 GLY B C 1
ATOM 1345 O O . GLY B 1 16 ? 5.359 18.625 -2.086 1 69.25 16 GLY B O 1
ATOM 1346 N N . LEU B 1 17 ? 6.43 20.516 -1.962 1 72 17 LEU B N 1
ATOM 1347 C CA . LEU B 1 17 ? 7.52 19.938 -1.184 1 72 17 LEU B CA 1
ATOM 1348 C C . LEU B 1 17 ? 7.027 19.5 0.193 1 72 17 LEU B C 1
ATOM 1350 O O . LEU B 1 17 ? 7.531 18.516 0.754 1 72 17 LEU B O 1
ATOM 1354 N N . SER B 1 18 ? 6 20.156 0.589 1 70.75 18 SER B N 1
ATOM 1355 C CA . SER B 1 18 ? 5.469 19.828 1.904 1 70.75 18 SER B CA 1
ATOM 1356 C C . SER B 1 18 ? 4.695 18.516 1.867 1 70.75 18 SER B C 1
ATOM 1358 O O . SER B 1 18 ? 4.492 17.875 2.902 1 70.75 18 SER B O 1
ATOM 1360 N N . GLN B 1 19 ? 4.234 18.172 0.695 1 79.06 19 GLN B N 1
ATOM 1361 C CA . GLN B 1 19 ? 3.42 16.984 0.548 1 79.06 19 GLN B CA 1
ATOM 1362 C C . GLN B 1 19 ? 4.289 15.75 0.303 1 79.06 19 GLN B C 1
ATOM 1364 O O . GLN B 1 19 ? 3.805 14.617 0.358 1 79.06 19 GLN B O 1
ATOM 1369 N N . PHE B 1 20 ? 5.555 16.031 0.101 1 80.06 20 PHE B N 1
ATOM 1370 C CA . PHE B 1 20 ? 6.434 14.93 -0.273 1 80.06 20 PHE B CA 1
ATOM 1371 C C . PHE B 1 20 ? 6.504 13.898 0.841 1 80.06 20 PHE B C 1
ATOM 1373 O O . PHE B 1 20 ? 6.418 12.695 0.583 1 80.06 20 PHE B O 1
ATOM 1380 N N . PRO B 1 21 ? 6.645 14.305 2.025 1 81.69 21 PRO B N 1
ATOM 1381 C CA . PRO B 1 21 ? 6.68 13.312 3.098 1 81.69 21 PRO B CA 1
ATOM 1382 C C . PRO B 1 21 ? 5.43 12.43 3.127 1 81.69 21 PRO B C 1
ATOM 1384 O O . PRO B 1 21 ? 5.527 11.219 3.332 1 81.69 21 PRO B O 1
ATOM 1387 N N . GLU B 1 22 ? 4.32 13.102 2.906 1 83.25 22 GLU B N 1
ATOM 1388 C CA . GLU B 1 22 ? 3.072 12.344 2.885 1 83.25 22 GLU B CA 1
ATOM 1389 C C . GLU B 1 22 ? 3.02 11.398 1.686 1 83.25 22 GLU B C 1
ATOM 1391 O O . GLU B 1 22 ? 2.615 10.242 1.815 1 83.25 22 GLU B O 1
ATOM 1396 N N . PHE B 1 23 ? 3.379 11.945 0.583 1 87.56 23 PHE B N 1
ATOM 1397 C CA . PHE B 1 23 ? 3.391 11.109 -0.611 1 87.56 23 PHE B CA 1
ATOM 1398 C C . PHE B 1 23 ? 4.336 9.93 -0.435 1 87.56 23 PHE B C 1
ATOM 1400 O O . PHE B 1 23 ? 3.998 8.797 -0.791 1 87.56 23 PHE B O 1
ATOM 1407 N N . SER B 1 24 ? 5.488 10.203 0.093 1 88.19 24 SER B N 1
ATOM 1408 C CA . SER B 1 24 ? 6.484 9.148 0.284 1 88.19 24 SER B CA 1
ATOM 1409 C C . SER B 1 24 ? 5.969 8.07 1.227 1 88.19 24 SER B C 1
ATOM 1411 O O . SER B 1 24 ? 6.258 6.883 1.035 1 88.19 24 SER B O 1
ATOM 1413 N N . GLN B 1 25 ? 5.273 8.492 2.188 1 87.44 25 GLN B N 1
ATOM 1414 C CA . GLN B 1 25 ? 4.707 7.539 3.137 1 87.44 25 GLN B CA 1
ATOM 1415 C C . GLN B 1 25 ? 3.645 6.668 2.475 1 87.44 25 GLN B C 1
ATOM 1417 O O . GLN B 1 25 ? 3.586 5.461 2.717 1 87.44 25 GLN B O 1
ATOM 1422 N N . GLN B 1 26 ? 2.795 7.309 1.753 1 91 26 GLN B N 1
ATOM 1423 C CA . GLN B 1 26 ? 1.778 6.559 1.025 1 91 26 GLN B CA 1
ATOM 1424 C C . GLN B 1 26 ? 2.416 5.578 0.046 1 91 26 GLN B C 1
ATOM 1426 O O . GLN B 1 26 ? 1.947 4.445 -0.103 1 91 26 GLN B O 1
ATOM 1431 N N . TYR B 1 27 ? 3.473 6.02 -0.584 1 92.25 27 TYR B N 1
ATOM 1432 C CA . TYR B 1 27 ? 4.223 5.148 -1.48 1 92.25 27 TYR B CA 1
ATOM 1433 C C . TYR B 1 27 ? 4.766 3.934 -0.735 1 92.25 27 TYR B C 1
ATOM 1435 O O . TYR B 1 27 ? 4.68 2.805 -1.228 1 92.25 27 TYR B O 1
ATOM 1443 N N . LEU B 1 28 ? 5.316 4.156 0.388 1 92.62 28 LEU B N 1
ATOM 1444 C CA . LEU B 1 28 ? 5.883 3.082 1.198 1 92.62 28 LEU B CA 1
ATOM 1445 C C . LEU B 1 28 ? 4.812 2.055 1.561 1 92.62 28 LEU B C 1
ATOM 1447 O O . LEU B 1 28 ? 5.059 0.848 1.496 1 92.62 28 LEU B O 1
ATOM 1451 N N . GLN B 1 29 ? 3.721 2.512 1.982 1 93.94 29 GLN B N 1
ATOM 1452 C CA . GLN B 1 29 ? 2.643 1.604 2.359 1 93.94 29 GL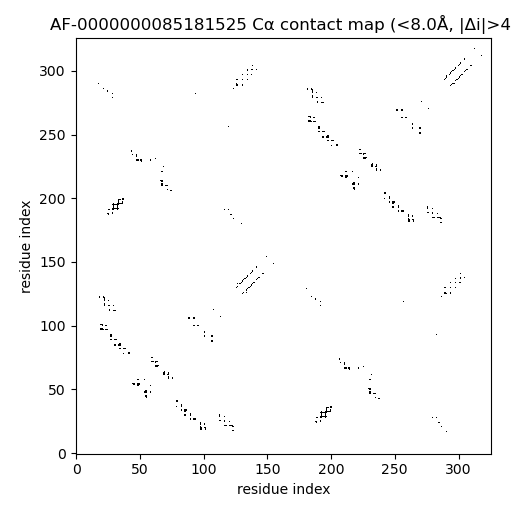N B CA 1
ATOM 1453 C C . GLN B 1 29 ? 2.176 0.777 1.165 1 93.94 29 GLN B C 1
ATOM 1455 O O . GLN B 1 29 ? 1.928 -0.424 1.293 1 93.94 29 GLN B O 1
ATOM 1460 N N . ARG B 1 30 ? 2.006 1.431 0.027 1 95.31 30 ARG B N 1
ATOM 1461 C CA . ARG B 1 30 ? 1.592 0.688 -1.159 1 95.31 30 ARG B CA 1
ATOM 1462 C C . ARG B 1 30 ? 2.631 -0.361 -1.539 1 95.31 30 ARG B C 1
ATOM 1464 O O . ARG B 1 30 ? 2.283 -1.495 -1.875 1 95.31 30 ARG B O 1
ATOM 1471 N N . LEU B 1 31 ? 3.908 0.053 -1.492 1 94.69 31 LEU B N 1
ATOM 1472 C CA . LEU B 1 31 ? 5.008 -0.874 -1.748 1 94.69 31 LEU B CA 1
ATOM 1473 C C . LEU B 1 31 ? 4.961 -2.051 -0.78 1 94.69 31 LEU B C 1
ATOM 1475 O O . LEU B 1 31 ? 5.117 -3.203 -1.188 1 94.69 31 LEU B O 1
ATOM 1479 N N . ALA B 1 32 ? 4.754 -1.773 0.459 1 95.69 32 ALA B N 1
ATOM 1480 C CA . ALA B 1 32 ? 4.672 -2.811 1.485 1 95.69 32 ALA B CA 1
ATOM 1481 C C . ALA B 1 32 ? 3.508 -3.76 1.214 1 95.69 32 ALA B C 1
ATOM 1483 O O . ALA B 1 32 ? 3.607 -4.965 1.464 1 95.69 32 ALA B O 1
ATOM 1484 N N . GLY B 1 33 ? 2.434 -3.156 0.768 1 96.69 33 GLY B N 1
ATOM 1485 C CA . GLY B 1 33 ? 1.315 -4.004 0.386 1 96.69 33 GLY B CA 1
ATOM 1486 C C . GLY B 1 33 ? 1.658 -4.98 -0.72 1 96.69 33 GLY B C 1
ATOM 1487 O O . GLY B 1 33 ? 1.267 -6.148 -0.666 1 96.69 33 GLY B O 1
ATOM 1488 N N . GLN B 1 34 ? 2.371 -4.539 -1.701 1 96.69 34 GLN B N 1
ATOM 1489 C CA . GLN B 1 34 ? 2.812 -5.426 -2.775 1 96.69 34 GLN B CA 1
ATOM 1490 C C . GLN B 1 34 ? 3.707 -6.539 -2.238 1 96.69 34 GLN B C 1
ATOM 1492 O O . GLN B 1 34 ? 3.555 -7.703 -2.617 1 96.69 34 GLN B O 1
ATOM 1497 N N . VAL B 1 35 ? 4.605 -6.172 -1.422 1 96.5 35 VAL B N 1
ATOM 1498 C CA . VAL B 1 35 ? 5.531 -7.137 -0.836 1 96.5 35 VAL B CA 1
ATOM 1499 C C . VAL B 1 35 ? 4.758 -8.164 -0.012 1 96.5 35 VAL B C 1
ATOM 1501 O O . VAL B 1 35 ? 5.051 -9.359 -0.068 1 96.5 35 VAL B O 1
ATOM 1504 N N . ASP B 1 36 ? 3.779 -7.719 0.755 1 96.56 36 ASP B N 1
ATOM 1505 C CA . ASP B 1 36 ? 2.961 -8.625 1.55 1 96.56 36 ASP B CA 1
ATOM 1506 C C . ASP B 1 36 ? 2.275 -9.664 0.665 1 96.56 36 ASP B C 1
ATOM 1508 O O . ASP B 1 36 ? 2.299 -10.859 0.969 1 96.56 36 ASP B O 1
ATOM 1512 N N . ALA B 1 37 ? 1.679 -9.188 -0.382 1 96.12 37 ALA B N 1
ATOM 1513 C CA . ALA B 1 37 ? 0.932 -10.078 -1.268 1 96.12 37 ALA B CA 1
ATOM 1514 C C . ALA B 1 37 ? 1.861 -11.07 -1.961 1 96.12 37 ALA B C 1
ATOM 1516 O O . ALA B 1 37 ? 1.566 -12.266 -2.025 1 96.12 37 ALA B O 1
ATOM 1517 N N . LEU B 1 38 ? 2.99 -10.586 -2.451 1 96.31 38 LEU B N 1
ATOM 1518 C CA . LEU B 1 38 ? 3.928 -11.469 -3.139 1 96.31 38 LEU B CA 1
ATOM 1519 C C . LEU B 1 38 ? 4.57 -12.453 -2.164 1 96.31 38 LEU B C 1
ATOM 1521 O O . LEU B 1 38 ? 4.859 -13.594 -2.525 1 96.31 38 LEU B O 1
ATOM 1525 N N . THR B 1 39 ? 4.832 -11.961 -0.964 1 96.56 39 THR B N 1
ATOM 1526 C CA . THR B 1 39 ? 5.359 -12.844 0.066 1 96.56 39 THR B CA 1
ATOM 1527 C C . THR B 1 39 ? 4.383 -13.992 0.343 1 96.56 39 THR B C 1
ATOM 1529 O O . THR B 1 39 ? 4.797 -15.141 0.49 1 96.56 39 THR B O 1
ATOM 1532 N N . GLU B 1 40 ? 3.148 -13.656 0.42 1 95.38 40 GLU B N 1
ATOM 1533 C CA . GLU B 1 40 ? 2.139 -14.688 0.625 1 95.38 40 GLU B CA 1
ATOM 1534 C C . GLU B 1 40 ? 2.148 -15.703 -0.513 1 95.38 40 GLU B C 1
ATOM 1536 O O . GLU B 1 40 ? 2.107 -16.922 -0.274 1 95.38 40 GLU B O 1
ATOM 1541 N N . VAL B 1 41 ? 2.232 -15.266 -1.726 1 94.12 41 VAL B N 1
ATOM 1542 C CA . VAL B 1 41 ? 2.238 -16.125 -2.904 1 94.12 41 VAL B CA 1
ATOM 1543 C C . VAL B 1 41 ? 3.449 -17.047 -2.861 1 94.12 41 VAL B C 1
ATOM 1545 O O . VAL B 1 41 ? 3.322 -18.266 -3.078 1 94.12 41 VAL B O 1
ATOM 1548 N N . THR B 1 42 ? 4.621 -16.5 -2.578 1 95 42 THR B N 1
ATOM 1549 C CA . THR B 1 42 ? 5.844 -17.297 -2.588 1 95 42 THR B CA 1
ATOM 1550 C C . THR B 1 42 ? 5.887 -18.234 -1.383 1 95 42 THR B C 1
ATOM 1552 O O . THR B 1 42 ? 6.398 -19.359 -1.477 1 95 42 THR B O 1
ATOM 1555 N N . THR B 1 43 ? 5.391 -17.781 -0.255 1 94.94 43 THR B N 1
ATOM 1556 C CA . THR B 1 43 ? 5.332 -18.625 0.934 1 94.94 43 THR B CA 1
ATOM 1557 C C . THR B 1 43 ? 4.402 -19.812 0.709 1 94.94 43 THR B C 1
ATOM 1559 O O . THR B 1 43 ? 4.699 -20.938 1.135 1 94.94 43 THR B O 1
ATOM 1562 N N . GLU B 1 44 ? 3.287 -19.547 0.048 1 93.94 44 GLU B N 1
ATOM 1563 C CA . GLU B 1 44 ? 2.367 -20.641 -0.28 1 93.94 44 GLU B CA 1
ATOM 1564 C C . GLU B 1 44 ? 3.006 -21.625 -1.252 1 93.94 44 GLU B C 1
ATOM 1566 O O . GLU B 1 44 ? 2.797 -22.844 -1.142 1 93.94 44 GLU B O 1
ATOM 1571 N N . PHE B 1 45 ? 3.725 -21.062 -2.24 1 95 45 PHE B N 1
ATOM 1572 C CA . PHE B 1 45 ? 4.449 -21.938 -3.164 1 95 45 PHE B CA 1
ATOM 1573 C C . PHE B 1 45 ? 5.422 -22.828 -2.414 1 95 45 PHE B C 1
ATOM 1575 O O . PHE B 1 45 ? 5.438 -24.047 -2.617 1 95 45 PHE B O 1
ATOM 1582 N N . ASP B 1 46 ? 6.164 -22.25 -1.493 1 95.81 46 ASP B N 1
ATOM 1583 C CA . ASP B 1 46 ? 7.152 -23 -0.716 1 95.81 46 ASP B CA 1
ATOM 1584 C C . ASP B 1 46 ? 6.477 -24.016 0.204 1 95.81 46 ASP B C 1
ATOM 1586 O O . ASP B 1 46 ? 6.977 -25.125 0.382 1 95.81 46 ASP B O 1
ATOM 1590 N N . ALA B 1 47 ? 5.43 -23.609 0.758 1 94.62 47 ALA B N 1
ATOM 1591 C CA . ALA B 1 47 ? 4.684 -24.5 1.634 1 94.62 47 ALA B CA 1
ATOM 1592 C C . ALA B 1 47 ? 4.133 -25.703 0.856 1 94.62 47 ALA B C 1
ATOM 1594 O O . ALA B 1 47 ? 4.188 -26.844 1.33 1 94.62 47 ALA B O 1
ATOM 1595 N N . SER B 1 48 ? 3.607 -25.438 -0.342 1 93.94 48 SER B N 1
ATOM 1596 C CA . SER B 1 48 ? 3.088 -26.516 -1.188 1 93.94 48 SER B CA 1
ATOM 1597 C C . SER B 1 48 ? 4.203 -27.438 -1.648 1 93.94 48 SER B C 1
ATOM 1599 O O . SER B 1 48 ? 4.02 -28.656 -1.704 1 93.94 48 SER B O 1
ATOM 1601 N N . ALA B 1 49 ? 5.344 -26.844 -2.006 1 94.5 49 ALA B N 1
ATOM 1602 C CA . ALA B 1 49 ? 6.5 -27.656 -2.389 1 94.5 49 ALA B CA 1
ATOM 1603 C C . ALA B 1 49 ? 6.934 -28.562 -1.246 1 94.5 49 ALA B C 1
ATOM 1605 O O . ALA B 1 49 ? 7.164 -29.766 -1.449 1 94.5 49 ALA B O 1
ATOM 1606 N N . THR B 1 50 ? 6.992 -27.984 -0.033 1 94.94 50 THR B N 1
ATOM 1607 C CA . THR B 1 50 ? 7.402 -28.734 1.147 1 94.94 50 THR B CA 1
ATOM 1608 C C . THR B 1 50 ? 6.426 -29.875 1.434 1 94.94 50 THR B C 1
ATOM 1610 O O . THR B 1 50 ? 6.836 -30.984 1.771 1 94.94 50 THR B O 1
ATOM 1613 N N . LYS B 1 51 ? 5.164 -29.625 1.252 1 94.56 51 LYS B N 1
ATOM 1614 C CA . LYS B 1 51 ? 4.137 -30.641 1.469 1 94.56 51 LYS B CA 1
ATOM 1615 C C . LYS B 1 51 ? 4.293 -31.797 0.49 1 94.56 51 LYS B C 1
ATOM 1617 O O . LYS B 1 51 ? 3.992 -32.938 0.824 1 94.56 51 LYS B O 1
ATOM 1622 N N . ALA B 1 52 ? 4.734 -31.547 -0.688 1 93.12 52 ALA B N 1
ATOM 1623 C CA . ALA B 1 52 ? 4.922 -32.562 -1.721 1 93.12 52 ALA B CA 1
ATOM 1624 C C . ALA B 1 52 ? 6.312 -33.188 -1.629 1 93.12 52 ALA B C 1
ATOM 1626 O O . ALA B 1 52 ? 6.68 -34.031 -2.461 1 93.12 52 ALA B O 1
ATOM 1627 N N . GLY B 1 53 ? 7.184 -32.688 -0.581 1 94.5 53 GLY B N 1
ATOM 1628 C CA . GLY B 1 53 ? 8.523 -33.25 -0.383 1 94.5 53 GLY B CA 1
ATOM 1629 C C . GLY B 1 53 ? 9.539 -32.688 -1.367 1 94.5 53 GLY B C 1
ATOM 1630 O O . GLY B 1 53 ? 10.531 -33.344 -1.671 1 94.5 53 GLY B O 1
ATOM 1631 N N . LEU B 1 54 ? 9.25 -31.578 -1.979 1 95.12 54 LEU B N 1
ATOM 1632 C CA . LEU B 1 54 ? 10.125 -30.969 -2.975 1 95.12 54 LEU B CA 1
ATOM 1633 C C . LEU B 1 54 ? 10.75 -29.688 -2.436 1 95.12 54 LEU B C 1
ATOM 1635 O O . LEU B 1 54 ? 10.18 -29.031 -1.564 1 95.12 54 LEU B O 1
ATOM 1639 N N . SER B 1 55 ? 11.953 -29.469 -2.898 1 95.75 55 SER B N 1
ATOM 1640 C CA . SER B 1 55 ? 12.516 -28.141 -2.691 1 95.75 55 SER B CA 1
ATOM 1641 C C . SER B 1 55 ? 11.922 -27.125 -3.662 1 95.75 55 SER B C 1
ATOM 1643 O O . SER B 1 55 ? 11.211 -27.5 -4.602 1 95.75 55 SER B O 1
ATOM 1645 N N . ARG B 1 56 ? 12.203 -25.906 -3.396 1 94.75 56 ARG B N 1
ATOM 1646 C CA . ARG B 1 56 ? 11.719 -24.859 -4.273 1 94.75 56 ARG B CA 1
ATOM 1647 C C . ARG B 1 56 ? 12.141 -25.094 -5.719 1 94.75 56 ARG B C 1
ATOM 1649 O O . ARG B 1 56 ? 11.312 -25.047 -6.633 1 94.75 56 ARG B O 1
ATOM 1656 N N . GLU B 1 57 ? 13.406 -25.359 -5.918 1 94.44 57 GLU B N 1
ATOM 1657 C CA . GLU B 1 57 ? 13.93 -25.547 -7.266 1 94.44 57 GLU B CA 1
ATOM 1658 C C . GLU B 1 57 ? 13.359 -26.797 -7.914 1 94.44 57 GLU B C 1
ATOM 1660 O O . GLU B 1 57 ? 13.078 -26.812 -9.117 1 94.44 57 GLU B O 1
ATOM 1665 N N . GLU B 1 58 ? 13.195 -27.875 -7.18 1 94.38 58 GLU B N 1
ATOM 1666 C CA . GLU B 1 58 ? 12.594 -29.094 -7.691 1 94.38 58 GLU B CA 1
ATOM 1667 C C . GLU B 1 58 ? 11.141 -28.875 -8.094 1 94.38 58 GLU B C 1
ATOM 1669 O O . GLU B 1 58 ? 10.68 -29.422 -9.102 1 94.38 58 GLU B O 1
ATOM 1674 N N . ALA B 1 59 ? 10.406 -28.125 -7.227 1 94 59 ALA B N 1
ATOM 1675 C CA . ALA B 1 59 ? 9.016 -27.797 -7.531 1 94 59 ALA B CA 1
ATOM 1676 C C . ALA B 1 59 ? 8.906 -26.984 -8.82 1 94 59 ALA B C 1
ATOM 1678 O O . ALA B 1 59 ? 8.094 -27.297 -9.688 1 94 59 ALA B O 1
ATOM 1679 N N . LEU B 1 60 ? 9.773 -25.969 -8.938 1 93.62 60 LEU B N 1
ATOM 1680 C CA . LEU B 1 60 ? 9.789 -25.141 -10.141 1 93.62 60 LEU B CA 1
ATOM 1681 C C . LEU B 1 60 ? 10.109 -25.984 -11.375 1 93.62 60 LEU B C 1
ATOM 1683 O O . LEU B 1 60 ? 9.445 -25.859 -12.406 1 93.62 60 LEU B O 1
ATOM 1687 N N . ALA B 1 61 ? 11.055 -26.906 -11.258 1 90.75 61 ALA B N 1
ATOM 1688 C CA . ALA B 1 61 ? 11.477 -27.766 -12.367 1 90.75 61 ALA B CA 1
ATOM 1689 C C . ALA B 1 61 ? 10.375 -28.734 -12.758 1 90.75 61 ALA B C 1
ATOM 1691 O O . ALA B 1 61 ? 10.266 -29.141 -13.922 1 90.75 61 ALA B O 1
ATOM 1692 N N . SER B 1 62 ? 9.562 -29.062 -11.758 1 89.44 62 SER B N 1
ATOM 1693 C CA . SER B 1 62 ? 8.5 -30.047 -12.008 1 89.44 62 SER B CA 1
ATOM 1694 C C . SER B 1 62 ? 7.344 -29.422 -12.773 1 89.44 62 SER B C 1
ATOM 1696 O O 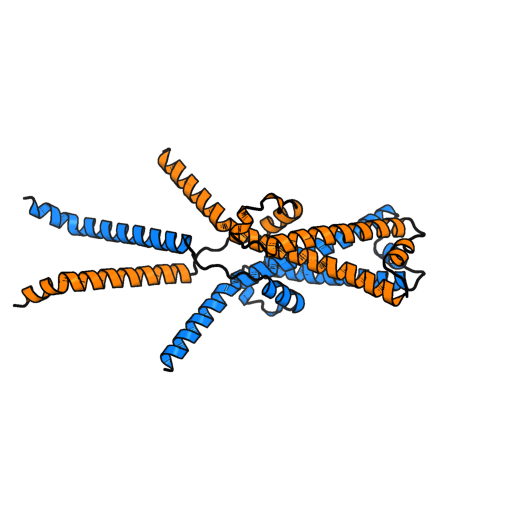. SER B 1 62 ? 6.508 -30.141 -13.336 1 89.44 62 SER B O 1
ATOM 1698 N N . MET B 1 63 ? 7.273 -28.062 -12.695 1 89.12 63 MET B N 1
ATOM 1699 C CA . MET B 1 63 ? 6.242 -27.375 -13.461 1 89.12 63 MET B CA 1
ATOM 1700 C C . MET B 1 63 ? 6.582 -27.359 -14.945 1 89.12 63 MET B C 1
ATOM 1702 O O . MET B 1 63 ? 6.844 -26.297 -15.523 1 89.12 63 MET B O 1
ATOM 1706 N N . SER B 1 64 ? 6.617 -28.625 -15.359 1 82.31 64 SER B N 1
ATOM 1707 C CA . SER B 1 64 ? 6.945 -28.859 -16.766 1 82.31 64 SER B CA 1
ATOM 1708 C C . SER B 1 64 ? 5.984 -29.859 -17.406 1 82.31 64 SER B C 1
ATOM 1710 O O . SER B 1 64 ? 5.145 -30.438 -16.719 1 82.31 64 SER B O 1
ATOM 1712 N N . GLY B 1 65 ? 5.871 -29.891 -18.703 1 81.75 65 GLY B N 1
ATOM 1713 C CA . GLY B 1 65 ? 5.031 -30.891 -19.359 1 81.75 65 GLY B CA 1
ATOM 1714 C C . GLY B 1 65 ? 4.09 -30.281 -20.375 1 81.75 65 GLY B C 1
ATOM 1715 O O . GLY B 1 65 ? 3.752 -30.906 -21.375 1 81.75 65 GLY B O 1
ATOM 1716 N N . THR B 1 66 ? 3.555 -29.219 -19.938 1 86.44 66 THR B N 1
ATOM 1717 C CA . THR B 1 66 ? 2.727 -28.5 -20.891 1 86.44 66 THR B CA 1
ATOM 1718 C C . THR B 1 66 ? 3.271 -27.094 -21.141 1 86.44 66 THR B C 1
ATOM 1720 O O . THR B 1 66 ? 4.086 -26.594 -20.359 1 86.44 66 THR B O 1
ATOM 1723 N N . GLU B 1 67 ? 2.918 -26.562 -22.234 1 89.38 67 GLU B N 1
ATOM 1724 C CA . GLU B 1 67 ? 3.33 -25.188 -22.516 1 89.38 67 GLU B CA 1
ATOM 1725 C C . GLU B 1 67 ? 2.879 -24.25 -21.406 1 89.38 67 GLU B C 1
ATOM 1727 O O . GLU B 1 67 ? 3.627 -23.344 -21 1 89.38 67 GLU B O 1
ATOM 1732 N N . PHE B 1 68 ? 1.681 -24.453 -20.938 1 91.88 68 PHE B N 1
ATOM 1733 C CA . PHE B 1 68 ? 1.112 -23.625 -19.875 1 91.88 68 PHE B CA 1
ATOM 1734 C C . PHE B 1 68 ? 1.971 -23.688 -18.609 1 91.88 68 PHE B C 1
ATOM 1736 O O . PHE B 1 68 ? 2.293 -22.656 -18.016 1 91.88 68 PHE B O 1
ATOM 1743 N N . LEU B 1 69 ? 2.379 -24.844 -18.219 1 90.62 69 LEU B N 1
ATOM 1744 C CA . LEU B 1 69 ? 3.166 -25.016 -17 1 90.62 69 LEU B CA 1
ATOM 1745 C C . LEU B 1 69 ? 4.555 -24.406 -17.156 1 90.62 69 LEU B C 1
ATOM 1747 O O . LEU B 1 69 ? 5.129 -23.906 -16.188 1 90.62 69 LEU B O 1
ATOM 1751 N N . GLY B 1 70 ? 5.051 -24.484 -18.375 1 90 70 GLY B N 1
ATOM 1752 C CA . GLY B 1 70 ? 6.309 -23.812 -18.641 1 90 70 GLY B CA 1
ATOM 1753 C C . GLY B 1 70 ? 6.23 -22.312 -18.438 1 90 70 GLY B C 1
ATOM 1754 O O . GLY B 1 70 ? 7.113 -21.719 -17.828 1 90 70 GLY B O 1
ATOM 1755 N N . TYR B 1 71 ? 5.152 -21.734 -18.922 1 90.31 71 TYR B N 1
ATOM 1756 C CA . TYR B 1 71 ? 4.926 -20.312 -18.734 1 90.31 71 TYR B CA 1
ATOM 1757 C C . TYR B 1 71 ? 4.781 -19.969 -17.25 1 90.31 71 TYR B C 1
ATOM 1759 O O . TYR B 1 71 ? 5.297 -18.953 -16.797 1 90.31 71 TYR B O 1
ATOM 1767 N N . ARG B 1 72 ? 4.164 -20.859 -16.578 1 91.62 72 ARG B N 1
ATOM 1768 C CA . ARG B 1 72 ? 3.938 -20.641 -15.156 1 91.62 72 ARG B CA 1
ATOM 1769 C C . ARG B 1 72 ? 5.246 -20.672 -14.375 1 91.62 72 ARG B C 1
ATOM 1771 O O . ARG B 1 72 ? 5.438 -19.906 -13.43 1 91.62 72 ARG B O 1
ATOM 1778 N N . GLN B 1 73 ? 6.031 -21.609 -14.734 1 92.44 73 GLN B N 1
ATOM 1779 C CA . GLN B 1 73 ? 7.34 -21.703 -14.094 1 92.44 73 GLN B CA 1
ATOM 1780 C C . GLN B 1 73 ? 8.117 -20.391 -14.242 1 92.44 73 GLN B C 1
ATOM 1782 O O . GLN B 1 73 ? 8.695 -19.891 -13.273 1 92.44 73 GLN B O 1
ATOM 1787 N N . GLU B 1 74 ? 8.109 -19.875 -15.438 1 92.25 74 GLU B N 1
ATOM 1788 C CA . GLU B 1 74 ? 8.805 -18.625 -15.711 1 92.25 74 GLU B CA 1
ATOM 1789 C C . GLU B 1 74 ? 8.188 -17.469 -14.922 1 92.25 74 GLU B C 1
ATOM 1791 O O . GLU B 1 74 ? 8.898 -16.609 -14.406 1 92.25 74 GLU B O 1
ATOM 1796 N N . ASP B 1 75 ? 6.914 -17.438 -14.852 1 92.5 75 ASP B N 1
ATOM 1797 C CA . ASP B 1 75 ? 6.215 -16.391 -14.109 1 92.5 75 ASP B CA 1
ATOM 1798 C C . ASP B 1 75 ? 6.578 -16.422 -12.633 1 92.5 75 ASP B C 1
ATOM 1800 O O . ASP B 1 75 ? 6.77 -15.375 -12.008 1 92.5 75 ASP B O 1
ATOM 1804 N N . MET B 1 76 ? 6.648 -17.672 -12.133 1 94 76 MET B N 1
ATOM 1805 C CA . MET B 1 76 ? 6.961 -17.812 -10.719 1 94 76 MET B CA 1
ATOM 1806 C C . MET B 1 76 ? 8.398 -17.375 -10.43 1 94 76 MET B C 1
ATOM 1808 O O . MET B 1 76 ? 8.672 -16.766 -9.398 1 94 76 MET B O 1
ATOM 1812 N N . ARG B 1 77 ? 9.312 -17.672 -11.289 1 93.94 77 ARG B N 1
ATOM 1813 C CA . ARG B 1 77 ? 10.688 -17.234 -11.125 1 93.94 77 ARG B CA 1
ATOM 1814 C C . ARG B 1 77 ? 10.781 -15.711 -11.148 1 93.94 77 ARG B C 1
ATOM 1816 O O . ARG B 1 77 ? 11.531 -15.117 -10.367 1 93.94 77 ARG B O 1
ATOM 1823 N N . ARG B 1 78 ? 9.992 -15.164 -11.984 1 93.88 78 ARG B N 1
ATOM 1824 C CA . ARG B 1 78 ? 9.953 -13.703 -12.062 1 93.88 78 ARG B CA 1
ATOM 1825 C C . ARG B 1 78 ? 9.352 -13.102 -10.797 1 93.88 78 ARG B C 1
ATOM 1827 O O . ARG B 1 78 ? 9.781 -12.047 -10.344 1 93.88 78 ARG B O 1
ATOM 1834 N N . ALA B 1 79 ? 8.383 -13.766 -10.32 1 94.38 79 ALA B N 1
ATOM 1835 C CA . ALA B 1 79 ? 7.746 -13.289 -9.094 1 94.38 79 ALA B CA 1
ATOM 1836 C C . ALA B 1 79 ? 8.742 -13.281 -7.938 1 94.38 79 ALA B C 1
ATOM 1838 O O . ALA B 1 79 ? 8.75 -12.352 -7.129 1 94.38 79 ALA B O 1
ATOM 1839 N N . TYR B 1 80 ? 9.578 -14.305 -7.828 1 95.56 80 TYR B N 1
ATOM 1840 C CA . TYR B 1 80 ? 10.594 -14.359 -6.781 1 95.56 80 TYR B CA 1
ATOM 1841 C C . TYR B 1 80 ? 11.594 -13.227 -6.938 1 95.56 80 TYR B C 1
ATOM 1843 O O . TYR B 1 80 ? 11.961 -12.57 -5.953 1 95.56 80 TYR B O 1
ATOM 1851 N N . THR B 1 81 ? 11.984 -13.031 -8.141 1 94.94 81 THR B N 1
ATOM 1852 C CA . THR B 1 81 ? 12.945 -11.969 -8.414 1 94.94 81 THR B CA 1
ATOM 1853 C C . THR B 1 81 ? 12.352 -10.602 -8.078 1 94.94 81 THR B C 1
ATOM 1855 O O . THR B 1 81 ? 13.016 -9.766 -7.457 1 94.94 81 THR B O 1
ATOM 1858 N N . ARG B 1 82 ? 11.125 -10.461 -8.492 1 94.5 82 ARG B N 1
ATOM 1859 C CA . ARG B 1 82 ? 10.438 -9.203 -8.227 1 94.5 82 ARG B CA 1
ATOM 1860 C C . ARG B 1 82 ? 10.258 -8.992 -6.727 1 94.5 82 ARG B C 1
ATOM 1862 O O . ARG B 1 82 ? 10.422 -7.879 -6.227 1 94.5 82 ARG B O 1
ATOM 1869 N N . LEU B 1 83 ? 9.875 -9.992 -6.066 1 95.94 83 LEU B N 1
ATOM 1870 C CA . LEU B 1 83 ? 9.719 -9.914 -4.621 1 95.94 83 LEU B CA 1
ATOM 1871 C C . LEU B 1 83 ? 11.016 -9.492 -3.949 1 95.94 83 LEU B C 1
ATOM 1873 O O . LEU B 1 83 ? 11.016 -8.641 -3.059 1 95.94 83 LEU B O 1
ATOM 1877 N N . ASP B 1 84 ? 12.133 -10.062 -4.344 1 95.75 84 ASP B N 1
ATOM 1878 C CA . ASP B 1 84 ? 13.438 -9.727 -3.781 1 95.75 84 ASP B CA 1
ATOM 1879 C C . ASP B 1 84 ? 13.766 -8.258 -4.004 1 95.75 84 ASP B C 1
ATOM 1881 O O . ASP B 1 84 ? 14.25 -7.578 -3.096 1 95.75 84 ASP B O 1
ATOM 1885 N N . GLN B 1 85 ? 13.469 -7.832 -5.137 1 94.12 85 GLN B N 1
ATOM 1886 C CA . GLN B 1 85 ? 13.734 -6.438 -5.469 1 94.12 85 GLN B CA 1
ATOM 1887 C C . GLN B 1 85 ? 12.867 -5.496 -4.645 1 94.12 85 GLN B C 1
ATOM 1889 O O . GLN B 1 85 ? 13.359 -4.523 -4.07 1 94.12 85 GLN B O 1
ATOM 1894 N N . LEU B 1 86 ? 11.602 -5.766 -4.629 1 94.44 86 LEU B N 1
ATOM 1895 C CA . LEU B 1 86 ? 10.664 -4.91 -3.906 1 94.44 86 LEU B CA 1
ATOM 1896 C C . LEU B 1 86 ? 10.969 -4.914 -2.412 1 94.44 86 LEU B C 1
ATOM 1898 O O . LEU B 1 86 ? 10.852 -3.881 -1.748 1 94.44 86 LEU B O 1
ATOM 1902 N N . THR B 1 87 ? 11.352 -6.074 -1.901 1 95.75 87 THR B N 1
ATOM 1903 C CA . THR B 1 87 ? 11.695 -6.188 -0.488 1 95.75 87 THR B CA 1
ATOM 1904 C C . THR B 1 87 ? 12.93 -5.352 -0.161 1 95.75 87 THR B C 1
ATOM 1906 O O . THR B 1 87 ? 12.984 -4.703 0.886 1 95.75 87 THR B O 1
ATOM 1909 N N . SER B 1 88 ? 13.844 -5.422 -0.995 1 93.75 88 SER B N 1
ATOM 1910 C CA . SER B 1 88 ? 15.055 -4.621 -0.817 1 93.75 88 SER B CA 1
ATOM 1911 C C . SER B 1 88 ? 14.734 -3.129 -0.837 1 93.75 88 SER B C 1
ATOM 1913 O O . SER B 1 88 ? 15.219 -2.373 0.003 1 93.75 88 SER B O 1
ATOM 1915 N N . ASP B 1 89 ? 13.922 -2.73 -1.792 1 91.94 89 ASP B N 1
ATOM 1916 C CA . ASP B 1 89 ? 13.516 -1.334 -1.893 1 91.94 89 ASP B CA 1
ATOM 1917 C C . ASP B 1 89 ? 12.758 -0.893 -0.642 1 91.94 89 ASP B C 1
ATOM 1919 O O . ASP B 1 89 ? 12.992 0.199 -0.12 1 91.94 89 ASP B O 1
ATOM 1923 N N . LEU B 1 90 ? 11.883 -1.717 -0.241 1 93.44 90 LEU B N 1
ATOM 1924 C CA . LEU B 1 90 ? 11.086 -1.427 0.945 1 93.44 90 LEU B CA 1
ATOM 1925 C C . LEU B 1 90 ? 11.977 -1.253 2.17 1 93.44 90 LEU B C 1
ATOM 1927 O O . LEU B 1 90 ? 11.766 -0.341 2.973 1 93.44 90 LEU B O 1
ATOM 1931 N N . ALA B 1 91 ? 12.945 -2.111 2.383 1 92.62 91 ALA B N 1
ATOM 1932 C CA . ALA B 1 91 ? 13.867 -2.049 3.52 1 92.62 91 ALA B CA 1
ATOM 1933 C C . ALA B 1 91 ? 14.641 -0.733 3.531 1 92.62 91 ALA B C 1
ATOM 1935 O O . ALA B 1 91 ? 14.805 -0.112 4.582 1 92.62 91 ALA B O 1
ATOM 1936 N N . LEU B 1 92 ? 15.023 -0.324 2.426 1 89.31 92 LEU B N 1
ATOM 1937 C CA . LEU B 1 92 ? 15.789 0.914 2.305 1 89.31 92 LEU B CA 1
ATOM 1938 C C . LEU B 1 92 ? 14.914 2.123 2.631 1 89.31 92 LEU B C 1
ATOM 1940 O O . LEU B 1 92 ? 15.352 3.033 3.34 1 89.31 92 LEU B O 1
ATOM 1944 N N . LEU B 1 93 ? 13.695 2.1 2.119 1 89.12 93 LEU B N 1
ATOM 1945 C CA . LEU B 1 93 ? 12.781 3.219 2.338 1 89.12 93 LEU B CA 1
ATOM 1946 C C . LEU B 1 93 ? 12.328 3.275 3.793 1 89.12 93 LEU B C 1
ATOM 1948 O O . LEU B 1 93 ? 12.109 4.359 4.336 1 89.12 93 LEU B O 1
ATOM 1952 N N . ARG B 1 94 ? 12.18 2.133 4.359 1 89.38 94 ARG B N 1
ATOM 1953 C CA . ARG B 1 94 ? 11.789 2.053 5.766 1 89.38 94 ARG B CA 1
ATOM 1954 C C . ARG B 1 94 ? 12.859 2.656 6.668 1 89.38 94 ARG B C 1
ATOM 1956 O O . ARG B 1 94 ? 12.547 3.229 7.711 1 89.38 94 ARG B O 1
ATOM 1963 N N . GLU B 1 95 ? 14 2.494 6.266 1 88.69 95 GLU B N 1
ATOM 1964 C CA . GLU B 1 95 ? 15.117 2.996 7.055 1 88.69 95 GLU B CA 1
ATOM 1965 C C . GLU B 1 95 ? 15.234 4.516 6.949 1 88.69 95 GLU B C 1
ATOM 1967 O O . GLU B 1 95 ? 15.641 5.18 7.902 1 88.69 95 GLU B O 1
ATOM 1972 N N . ALA B 1 96 ? 14.742 4.957 5.809 1 83.5 96 ALA B N 1
ATOM 1973 C CA . ALA B 1 96 ? 14.812 6.398 5.582 1 83.5 96 ALA B CA 1
ATOM 1974 C C . ALA B 1 96 ? 13.531 7.09 6.051 1 83.5 96 ALA B C 1
ATOM 1976 O O . ALA B 1 96 ? 12.43 6.637 5.738 1 83.5 96 ALA B O 1
ATOM 1977 N N . GLY B 1 97 ? 13.555 7.988 6.973 1 77.19 97 GLY B N 1
ATOM 1978 C CA . GLY B 1 97 ? 12.367 8.742 7.348 1 77.19 97 GLY B CA 1
ATOM 1979 C C . GLY B 1 97 ? 11.734 9.477 6.184 1 77.19 97 GLY B C 1
ATOM 1980 O O . GLY B 1 97 ? 12.32 9.562 5.105 1 77.19 97 GLY B O 1
ATOM 1981 N N . PRO B 1 98 ? 10.438 9.93 6.398 1 74.69 98 PRO B N 1
ATOM 1982 C CA . PRO B 1 98 ? 9.695 10.57 5.309 1 74.69 98 PRO B CA 1
ATOM 1983 C C . PRO B 1 98 ? 10.438 11.766 4.711 1 74.69 98 PRO B C 1
ATOM 1985 O O . PRO B 1 98 ? 10.328 12.023 3.512 1 74.69 98 PRO B O 1
ATOM 1988 N N . TYR B 1 99 ? 11.266 12.445 5.531 1 73.69 99 TYR B N 1
ATOM 1989 C CA . TYR B 1 99 ? 12 13.609 5.039 1 73.69 99 TYR B CA 1
ATOM 1990 C C . TYR B 1 99 ? 13.32 13.188 4.414 1 73.69 99 TYR B C 1
ATOM 1992 O O . TYR B 1 99 ? 13.789 13.805 3.451 1 73.69 99 TYR B O 1
ATOM 2000 N N . GLU B 1 100 ? 13.812 12.164 4.914 1 79.06 100 GLU B N 1
ATOM 2001 C CA . GLU B 1 100 ? 15.094 11.68 4.402 1 79.06 100 GLU B CA 1
ATOM 2002 C C . GLU B 1 100 ? 14.93 11.023 3.037 1 79.06 100 GLU B C 1
ATOM 2004 O O . GLU B 1 100 ? 15.875 10.984 2.242 1 79.06 100 GLU B O 1
ATOM 2009 N N . ARG B 1 101 ? 13.695 10.664 2.766 1 80 101 ARG B N 1
ATOM 2010 C CA . ARG B 1 101 ? 13.43 9.969 1.515 1 80 101 ARG B CA 1
ATOM 2011 C C . ARG B 1 101 ? 13.492 10.922 0.327 1 80 101 ARG B C 1
ATOM 2013 O O . ARG B 1 101 ? 13.602 10.484 -0.821 1 80 101 ARG B O 1
ATOM 2020 N N . ILE B 1 102 ? 13.5 12.156 0.627 1 75.31 102 ILE B N 1
ATOM 2021 C CA . ILE B 1 102 ? 13.641 13.156 -0.427 1 75.31 102 ILE B CA 1
ATOM 2022 C C . ILE B 1 102 ? 14.992 12.984 -1.124 1 75.31 102 ILE B C 1
ATOM 2024 O O . ILE B 1 102 ? 15.125 13.281 -2.312 1 75.31 102 ILE B O 1
ATOM 2028 N N . LEU B 1 103 ? 15.898 12.375 -0.415 1 74.5 103 LEU B N 1
ATOM 2029 C CA . LEU B 1 103 ? 17.266 12.227 -0.917 1 74.5 103 LEU B CA 1
ATOM 2030 C C . LEU B 1 103 ? 17.438 10.891 -1.639 1 74.5 103 LEU B C 1
ATOM 2032 O O . LEU B 1 103 ? 18.5 10.609 -2.18 1 74.5 103 LEU B O 1
ATOM 2036 N N . LEU B 1 104 ? 16.391 10.18 -1.634 1 73.25 104 LEU B N 1
ATOM 2037 C CA . LEU B 1 104 ? 16.5 8.852 -2.236 1 73.25 104 LEU B CA 1
ATOM 2038 C C . LEU B 1 104 ? 15.57 8.734 -3.439 1 73.25 104 LEU B C 1
ATOM 2040 O O . LEU B 1 104 ? 14.797 7.777 -3.543 1 73.25 104 LEU B O 1
ATOM 2044 N N . PRO B 1 105 ? 15.711 9.672 -4.363 1 73.81 105 PRO B N 1
ATOM 2045 C CA . PRO B 1 105 ? 14.797 9.594 -5.5 1 73.81 105 PRO B CA 1
ATOM 2046 C C . PRO B 1 105 ? 15.031 8.359 -6.367 1 73.81 105 PRO B C 1
ATOM 2048 O O . PRO B 1 105 ? 14.102 7.875 -7.02 1 73.81 105 PRO B O 1
ATOM 2051 N N . HIS B 1 106 ? 16.172 7.832 -6.297 1 74.75 106 HIS B N 1
ATOM 2052 C CA . HIS B 1 106 ? 16.547 6.699 -7.137 1 74.75 106 HIS B CA 1
ATOM 2053 C C . HIS B 1 106 ? 15.898 5.41 -6.641 1 74.75 106 HIS B C 1
ATOM 2055 O O . HIS B 1 106 ? 15.914 4.398 -7.348 1 74.75 106 HIS B O 1
ATOM 2061 N N . ARG B 1 107 ? 15.305 5.516 -5.516 1 70.56 107 ARG B N 1
ATOM 2062 C CA . ARG B 1 107 ? 14.664 4.32 -4.98 1 70.56 107 ARG B CA 1
ATOM 2063 C C . ARG B 1 107 ? 13.18 4.277 -5.352 1 70.56 107 ARG B C 1
ATOM 2065 O O . ARG B 1 107 ? 12.523 3.25 -5.18 1 70.56 107 ARG B O 1
ATOM 2072 N N . PHE B 1 108 ? 12.758 5.418 -5.883 1 75.12 108 PHE B N 1
ATOM 2073 C CA . PHE B 1 108 ? 11.406 5.484 -6.418 1 75.12 108 PHE B CA 1
ATOM 2074 C C . PHE B 1 108 ? 11.391 5.121 -7.898 1 75.12 108 PHE B C 1
ATOM 2076 O O . PHE B 1 108 ? 10.953 5.914 -8.734 1 75.12 108 PHE B O 1
ATOM 2083 N N . THR B 1 109 ? 11.891 4.043 -8.234 1 75.94 109 THR B N 1
ATOM 2084 C CA . THR B 1 109 ? 12.18 3.699 -9.617 1 75.94 109 THR B CA 1
ATOM 2085 C C . THR B 1 109 ? 11 2.961 -10.242 1 75.94 109 THR B C 1
ATOM 2087 O O . THR B 1 109 ? 10.891 2.873 -11.469 1 75.94 109 THR B O 1
ATOM 2090 N N . ASP B 1 110 ? 10.172 2.543 -9.367 1 87.12 110 ASP B N 1
ATOM 2091 C CA . ASP B 1 110 ? 9.031 1.824 -9.93 1 87.12 110 ASP B CA 1
ATOM 2092 C C . ASP B 1 110 ? 7.93 2.791 -10.359 1 87.12 110 ASP B C 1
ATOM 2094 O O . ASP B 1 110 ? 7.102 3.203 -9.547 1 87.12 110 ASP B O 1
ATOM 2098 N N . THR B 1 111 ? 7.875 3 -11.664 1 89.38 111 THR B N 1
ATOM 2099 C CA . THR B 1 111 ? 6.973 4 -12.219 1 89.38 111 THR B CA 1
ATOM 2100 C C . THR B 1 111 ? 5.516 3.568 -12.055 1 89.38 111 THR B C 1
ATOM 2102 O O . THR B 1 111 ? 4.641 4.398 -11.812 1 89.38 111 THR B O 1
ATOM 2105 N N . ALA B 1 112 ? 5.336 2.316 -12.258 1 90.12 112 ALA B N 1
ATOM 2106 C CA . ALA B 1 112 ? 3.973 1.818 -12.094 1 90.12 112 ALA B CA 1
ATOM 2107 C C . ALA B 1 112 ? 3.48 2.021 -10.664 1 90.12 112 ALA B C 1
ATOM 2109 O O . ALA B 1 112 ? 2.334 2.42 -10.445 1 90.12 112 ALA B O 1
ATOM 2110 N N . LEU B 1 113 ? 4.328 1.742 -9.727 1 91.69 113 LEU B N 1
ATOM 2111 C CA . LEU B 1 113 ? 4.008 1.94 -8.32 1 91.69 113 LEU B CA 1
ATOM 2112 C C . LEU B 1 113 ? 3.777 3.416 -8.016 1 91.69 113 LEU B C 1
ATOM 2114 O O . LEU B 1 113 ? 2.854 3.768 -7.277 1 91.69 113 LEU B O 1
ATOM 2118 N N . LEU B 1 114 ? 4.602 4.281 -8.547 1 90.94 114 LEU B N 1
ATOM 2119 C CA . LEU B 1 114 ? 4.477 5.723 -8.367 1 90.94 114 LEU B CA 1
ATOM 2120 C C . LEU B 1 114 ? 3.133 6.219 -8.883 1 90.94 114 LEU B C 1
ATOM 2122 O O . LEU B 1 114 ? 2.457 7.004 -8.211 1 90.94 114 LEU B O 1
ATOM 2126 N N . GLN B 1 115 ? 2.76 5.785 -10.055 1 91.44 115 GLN B N 1
ATOM 2127 C CA . GLN B 1 115 ? 1.509 6.207 -10.68 1 91.44 115 GLN B CA 1
ATOM 2128 C C . GLN B 1 115 ? 0.305 5.699 -9.891 1 91.44 115 GLN B C 1
ATOM 2130 O O . GLN B 1 115 ? -0.671 6.43 -9.695 1 91.44 115 GLN B O 1
ATOM 2135 N N . ALA B 1 116 ? 0.406 4.527 -9.477 1 92.12 116 ALA B N 1
ATOM 2136 C CA . ALA B 1 116 ? -0.684 3.947 -8.695 1 92.12 116 ALA B CA 1
ATOM 2137 C C . ALA B 1 116 ? -0.854 4.68 -7.371 1 92.12 116 ALA B C 1
ATOM 2139 O O . ALA B 1 116 ? -1.979 4.926 -6.93 1 92.12 116 ALA B O 1
ATOM 2140 N N . THR B 1 117 ? 0.319 4.988 -6.707 1 92.5 117 THR B N 1
ATOM 2141 C CA . THR B 1 117 ? 0.273 5.738 -5.461 1 92.5 117 THR B CA 1
ATOM 2142 C C . THR B 1 117 ? -0.345 7.117 -5.68 1 92.5 117 THR B C 1
ATOM 2144 O O . THR B 1 117 ? -1.154 7.574 -4.867 1 92.5 117 THR B O 1
ATOM 2147 N N . TRP B 1 118 ? 0.022 7.719 -6.82 1 89.56 118 TRP B N 1
ATOM 2148 C CA . TRP B 1 118 ? -0.472 9.055 -7.148 1 89.56 118 TRP B CA 1
ATOM 2149 C C . TRP B 1 118 ? -1.982 9.039 -7.355 1 89.56 118 TRP B C 1
ATOM 2151 O O . TRP B 1 118 ? -2.674 9.992 -6.996 1 89.56 118 TRP B O 1
ATOM 2161 N N . THR B 1 119 ? -2.426 8.047 -7.906 1 90.25 119 THR B N 1
ATOM 2162 C CA . THR B 1 119 ? -3.846 7.926 -8.219 1 90.25 119 THR B CA 1
ATOM 2163 C C . THR B 1 119 ? -4.68 7.883 -6.945 1 90.25 119 THR B C 1
ATOM 2165 O O . THR B 1 119 ? -5.777 8.445 -6.895 1 90.25 119 THR B O 1
ATOM 2168 N N . ASP B 1 120 ? -4.18 7.297 -5.902 1 90 120 ASP B N 1
ATOM 2169 C CA . ASP B 1 120 ? -4.91 7.172 -4.645 1 90 120 ASP B CA 1
ATOM 2170 C C . ASP B 1 120 ? -4.375 8.148 -3.6 1 90 120 ASP B C 1
ATOM 2172 O O . ASP B 1 120 ? -4.703 8.047 -2.416 1 90 120 ASP B O 1
ATOM 2176 N N . PHE B 1 121 ? -3.508 9.055 -4.043 1 88.69 121 PHE B N 1
ATOM 2177 C CA . PHE B 1 121 ? -2.846 9.961 -3.111 1 88.69 121 PHE B CA 1
ATOM 2178 C C . PHE B 1 121 ? -3.85 10.922 -2.488 1 88.69 121 PHE B C 1
ATOM 2180 O O . PHE B 1 121 ? -4.68 11.5 -3.191 1 88.69 121 PHE B O 1
ATOM 2187 N N . GLU B 1 122 ? -3.707 11.016 -1.249 1 81.5 122 GLU B N 1
ATOM 2188 C CA . GLU B 1 122 ? -4.449 12.023 -0.497 1 81.5 122 GLU B CA 1
ATOM 2189 C C . GLU B 1 122 ? -3.504 13.008 0.193 1 81.5 122 GLU B C 1
ATOM 2191 O O . GLU B 1 122 ? -2.725 12.617 1.065 1 81.5 122 GLU B O 1
ATOM 2196 N N . PRO B 1 123 ? -3.602 14.258 -0.354 1 75.31 123 PRO B N 1
ATOM 2197 C CA . PRO B 1 123 ? -2.729 15.258 0.262 1 75.31 123 PRO B CA 1
ATOM 2198 C C . PRO B 1 123 ? -2.914 15.352 1.775 1 75.31 123 PRO B C 1
ATOM 2200 O O . PRO B 1 123 ? -4.027 15.18 2.277 1 75.31 123 PRO B O 1
ATOM 2203 N N . ALA B 1 124 ? -1.702 15.273 2.393 1 59.41 124 ALA B N 1
ATOM 2204 C CA . ALA B 1 124 ? -1.752 15.477 3.838 1 59.41 124 ALA B CA 1
ATOM 2205 C C . ALA B 1 124 ? -2.506 16.75 4.188 1 59.41 124 ALA B C 1
ATOM 2207 O O . ALA B 1 124 ? -2.277 17.797 3.58 1 59.41 124 ALA B O 1
ATOM 2208 N N . MET B 1 125 ? -3.744 16.516 4.434 1 50.25 125 MET B N 1
ATOM 2209 C CA . MET B 1 125 ? -4.449 17.719 4.848 1 50.25 125 MET B CA 1
ATOM 2210 C C . MET B 1 125 ? -3.637 18.5 5.879 1 50.25 125 MET B C 1
ATOM 2212 O O . MET B 1 125 ? -3.156 17.922 6.859 1 50.25 125 MET B O 1
ATOM 2216 N N . PRO B 1 126 ? -2.881 19.406 5.395 1 43.62 126 PRO B N 1
ATOM 2217 C CA . PRO B 1 126 ? -2.291 20.172 6.492 1 43.62 126 PRO B CA 1
ATOM 2218 C C . PRO B 1 126 ? -2.949 19.891 7.84 1 43.62 126 PRO B C 1
ATOM 2220 O O . PRO B 1 126 ? -4.059 19.344 7.887 1 43.62 126 PRO B O 1
ATOM 2223 N N . VAL B 1 127 ? -2.662 20.766 9.078 1 38.88 127 VAL B N 1
ATOM 2224 C CA . VAL B 1 127 ? -3.184 20.922 10.43 1 38.88 127 VAL B CA 1
ATOM 2225 C C . VAL B 1 127 ? -4.688 20.656 10.445 1 38.88 127 VAL B C 1
ATOM 2227 O O . VAL B 1 127 ? -5.379 20.906 9.453 1 38.88 127 VAL B O 1
ATOM 2230 N N . THR B 1 128 ? -5.555 20.016 11.359 1 36.72 128 THR B N 1
ATOM 2231 C CA . THR B 1 128 ? -6.875 19.75 11.922 1 36.72 128 THR B CA 1
ATOM 2232 C C . THR B 1 128 ? -7.828 20.906 11.625 1 36.72 128 THR B C 1
ATOM 2234 O O . THR B 1 128 ? -7.387 22.031 11.359 1 36.72 128 THR B O 1
ATOM 2237 N N . THR B 1 129 ? -9.164 20.938 11.516 1 37.78 129 THR B N 1
ATOM 2238 C CA . THR B 1 129 ? -9.859 21.688 12.562 1 37.78 129 THR B CA 1
ATOM 2239 C C . THR B 1 129 ? -8.945 21.891 13.773 1 37.78 129 THR B C 1
ATOM 2241 O O . THR B 1 129 ? -9.227 22.734 14.633 1 37.78 129 THR B O 1
ATOM 2244 N N . ALA B 1 130 ? -7.887 21.016 14.008 1 41.03 130 AL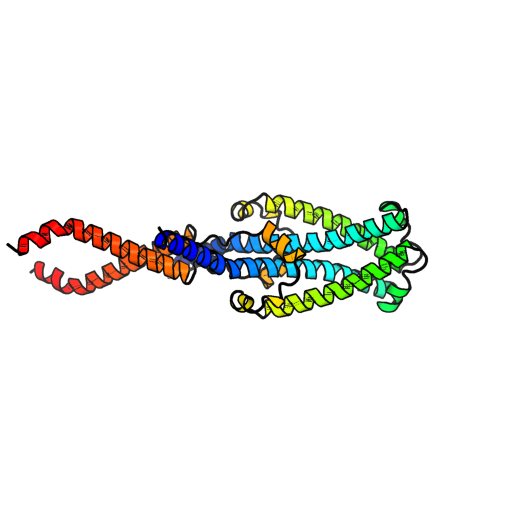A B N 1
ATOM 2245 C CA . ALA B 1 130 ? -6.906 21.109 15.086 1 41.03 130 ALA B CA 1
ATOM 2246 C C . ALA B 1 130 ? -5.816 22.125 14.742 1 41.03 130 ALA B C 1
ATOM 2248 O O . ALA B 1 130 ? -5.383 22.891 15.602 1 41.03 130 ALA B O 1
ATOM 2249 N N . GLY B 1 131 ? -5.215 22.109 13.664 1 43.31 131 GLY B N 1
ATOM 2250 C CA . GLY B 1 131 ? -4.375 23.219 13.242 1 43.31 131 GLY B CA 1
ATOM 2251 C C . GLY B 1 131 ? -5.105 24.547 13.211 1 43.31 131 GLY B C 1
ATOM 2252 O O . GLY B 1 131 ? -4.566 25.562 13.633 1 43.31 131 GLY B O 1
ATOM 2253 N N . LEU B 1 132 ? -6.203 24.422 12.641 1 44.59 132 LEU B N 1
ATOM 2254 C CA . LEU B 1 132 ? -7.098 25.578 12.758 1 44.59 132 LEU B CA 1
ATOM 2255 C C . LEU B 1 132 ? -7.453 25.844 14.211 1 44.59 132 LEU B C 1
ATOM 2257 O O . LEU B 1 132 ? -7.516 27 14.641 1 44.59 132 LEU B O 1
ATOM 2261 N N . SER B 1 133 ? -7.586 24.781 14.969 1 46.22 133 SER B N 1
ATOM 2262 C CA . SER B 1 133 ? -7.785 24.891 16.406 1 46.22 133 SER B CA 1
ATOM 2263 C C . SER B 1 133 ? -6.477 25.234 17.125 1 46.22 133 SER B C 1
ATOM 2265 O O . SER B 1 133 ? -6.457 26.047 18.047 1 46.22 133 SER B O 1
ATOM 2267 N N . THR B 1 134 ? -5.457 24.625 16.719 1 46.41 134 THR B N 1
ATOM 2268 C CA . THR B 1 134 ? -4.176 25 17.297 1 46.41 134 THR B CA 1
ATOM 2269 C C . THR B 1 134 ? -3.721 26.359 16.781 1 46.41 134 THR B C 1
ATOM 2271 O O . THR B 1 134 ? -3.158 27.156 17.531 1 46.41 134 THR B O 1
ATOM 2274 N N . ALA B 1 135 ? -3.941 26.516 15.539 1 47.75 135 ALA B N 1
ATOM 2275 C CA . ALA B 1 135 ? -3.75 27.859 15 1 47.75 135 ALA B CA 1
ATOM 2276 C C . ALA B 1 135 ? -4.723 28.859 15.641 1 47.75 135 ALA B C 1
ATOM 2278 O O . ALA B 1 135 ? -4.344 29.984 15.961 1 47.75 135 ALA B O 1
ATOM 2279 N N . GLY B 1 136 ? -5.867 28.328 15.781 1 50.25 136 GLY B N 1
ATOM 2280 C CA . GLY B 1 136 ? -6.836 29.109 16.531 1 50.25 136 GLY B CA 1
ATOM 2281 C C . GLY B 1 136 ? -6.488 29.234 18 1 50.25 136 GLY B C 1
ATOM 2282 O O . GLY B 1 136 ? -6.574 30.328 18.578 1 50.25 136 GLY B O 1
ATOM 2283 N N . ALA B 1 137 ? -5.977 28.125 18.562 1 49.81 137 ALA B N 1
ATOM 2284 C CA . ALA B 1 137 ? -5.52 28.156 19.953 1 49.81 137 ALA B CA 1
ATOM 2285 C C . ALA B 1 137 ? -4.227 28.953 20.078 1 49.81 137 ALA B C 1
ATOM 2287 O O . ALA B 1 137 ? -4.047 29.719 21.031 1 49.81 137 ALA B O 1
ATOM 2288 N N . GLY B 1 138 ? -3.385 28.75 19.219 1 49.06 138 GLY B N 1
ATOM 2289 C CA . GLY B 1 138 ? -2.193 29.578 19.234 1 49.06 138 GLY B CA 1
ATOM 2290 C C . GLY B 1 138 ? -2.486 31.047 18.969 1 49.06 138 GLY B C 1
ATOM 2291 O O . GLY B 1 138 ? -1.894 31.922 19.594 1 49.06 138 GLY B O 1
ATOM 2292 N N . PHE B 1 139 ? -3.398 31.234 18.062 1 52.84 139 PHE B N 1
ATOM 2293 C CA . PHE B 1 139 ? -3.873 32.594 17.828 1 52.84 139 PHE B CA 1
ATOM 2294 C C . PHE B 1 139 ? -4.527 33.156 19.094 1 52.84 139 PHE B C 1
ATOM 2296 O O . PHE B 1 139 ? -4.223 34.281 19.5 1 52.84 139 PHE B O 1
ATOM 2303 N N . VAL B 1 140 ? -5.324 32.281 19.656 1 54.12 140 VAL B N 1
ATOM 2304 C CA . VAL B 1 140 ? -5.977 32.719 20.891 1 54.12 140 VAL B CA 1
ATOM 2305 C C . VAL B 1 140 ? -4.945 32.781 22.016 1 54.12 140 VAL B C 1
ATOM 2307 O O . VAL B 1 140 ? -4.938 33.75 22.797 1 54.12 140 VAL B O 1
ATOM 2310 N N . GLY B 1 141 ? -4.035 31.812 22.016 1 57.88 141 GLY B N 1
ATOM 2311 C CA . GLY B 1 141 ? -2.975 31.859 23 1 57.88 141 GLY B CA 1
ATOM 2312 C C . GLY B 1 141 ? -1.982 32.969 22.766 1 57.88 141 GLY B C 1
ATOM 2313 O O . GLY B 1 141 ? -1.588 33.688 23.703 1 57.88 141 GLY B O 1
ATOM 2314 N N . GLY B 1 142 ? -1.595 33.094 21.562 1 56.78 142 GLY B N 1
ATOM 2315 C CA . GLY B 1 142 ? -0.74 34.25 21.234 1 56.78 142 GLY B CA 1
ATOM 2316 C C . GLY B 1 142 ? -1.403 35.562 21.5 1 56.78 142 GLY B C 1
ATOM 2317 O O . GLY B 1 142 ? -0.787 36.5 22.062 1 56.78 142 GLY B O 1
ATOM 2318 N N . TRP B 1 143 ? -2.609 35.625 21.094 1 58.66 143 TRP B N 1
ATOM 2319 C CA . TRP B 1 143 ? -3.398 36.844 21.375 1 58.66 143 TRP B CA 1
ATOM 2320 C C . TRP B 1 143 ? -3.496 37.062 22.875 1 58.66 143 TRP B C 1
ATOM 2322 O O . TRP B 1 143 ? -3.328 38.219 23.344 1 58.66 143 TRP B O 1
ATOM 2332 N N . ALA B 1 144 ? -3.67 35.969 23.547 1 59.84 144 ALA B N 1
ATOM 2333 C CA . ALA B 1 144 ? -3.734 36.062 25 1 59.84 144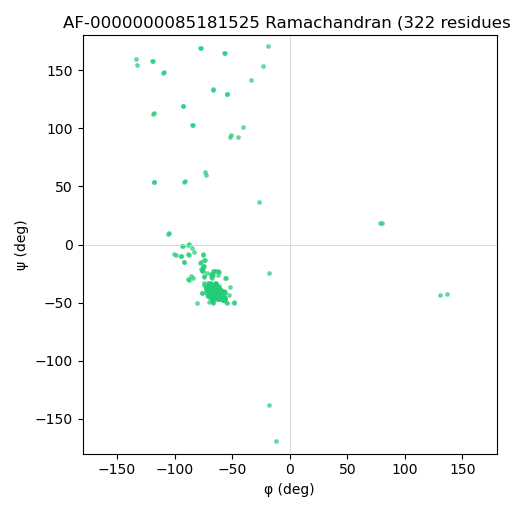 ALA B CA 1
ATOM 2334 C C . ALA B 1 144 ? -2.369 36.406 25.594 1 59.84 144 ALA B C 1
ATOM 2336 O O . ALA B 1 144 ? -2.275 37.219 26.531 1 59.84 144 ALA B O 1
ATOM 2337 N N . ALA B 1 145 ? -1.419 35.906 25.047 1 61.66 145 ALA B N 1
ATOM 2338 C CA . ALA B 1 145 ? -0.068 36.188 25.531 1 61.66 145 ALA B CA 1
ATOM 2339 C C . ALA B 1 145 ? 0.332 37.625 25.203 1 61.66 145 ALA B C 1
ATOM 2341 O O . ALA B 1 145 ? 0.889 38.312 26.047 1 61.66 145 ALA B O 1
ATOM 2342 N N . ILE B 1 146 ? 0.052 38 24.047 1 60.53 146 ILE B N 1
ATOM 2343 C CA . ILE B 1 146 ? 0.328 39.406 23.672 1 60.53 146 ILE B CA 1
ATOM 2344 C C . ILE B 1 146 ? -0.543 40.344 24.5 1 60.53 146 ILE B C 1
ATOM 2346 O O . ILE B 1 146 ? -0.064 41.375 25 1 60.53 146 ILE B O 1
ATOM 2350 N N . GLY B 1 147 ? -1.764 39.938 24.594 1 60.06 147 GLY B N 1
ATOM 2351 C CA . GLY B 1 147 ? -2.619 40.719 25.469 1 60.06 147 GLY B CA 1
ATOM 2352 C C . GLY B 1 147 ? -2.117 40.75 26.906 1 60.06 147 GLY B C 1
ATOM 2353 O O . GLY B 1 147 ? -2.115 41.812 27.531 1 60.06 147 GLY B O 1
ATOM 2354 N N . GLY B 1 148 ? -1.752 39.625 27.375 1 65.19 148 GLY B N 1
ATOM 2355 C CA . GLY B 1 148 ? -1.193 39.562 28.703 1 65.19 148 GLY B CA 1
ATOM 2356 C C . GLY B 1 148 ? 0.09 40.344 28.859 1 65.19 148 GLY B C 1
ATOM 2357 O O . GLY B 1 148 ? 0.272 41.062 29.844 1 65.19 148 GLY B O 1
ATOM 2358 N N . LEU B 1 149 ? 0.879 40.188 27.891 1 63.44 149 LEU B N 1
ATOM 2359 C CA . LEU B 1 149 ? 2.135 40.938 27.906 1 63.44 149 LEU B CA 1
ATOM 2360 C C . LEU B 1 149 ? 1.881 42.438 27.812 1 63.44 149 LEU B C 1
ATOM 2362 O O . LEU B 1 149 ? 2.518 43.219 28.516 1 63.44 149 LEU B O 1
ATOM 2366 N N . LEU B 1 150 ? 0.965 42.75 27 1 62.38 150 LEU B N 1
ATOM 2367 C CA . LEU B 1 150 ? 0.599 44.156 26.891 1 62.38 150 LEU B CA 1
ATOM 2368 C C . LEU B 1 150 ? -0.08 44.656 28.156 1 62.38 150 LEU B C 1
ATOM 2370 O O . LEU B 1 150 ? 0.158 45.781 28.594 1 62.38 150 LEU B O 1
ATOM 2374 N N . SER B 1 151 ? -0.845 43.781 28.688 1 63 151 SER B N 1
ATOM 2375 C CA . SER B 1 151 ? -1.499 44.125 29.938 1 63 151 SER B CA 1
ATOM 2376 C C . SER B 1 151 ? -0.481 44.312 31.062 1 63 151 SER B C 1
ATOM 2378 O O . SER B 1 151 ? -0.628 45.188 31.906 1 63 151 SER B O 1
ATOM 2380 N N . LEU B 1 152 ? 0.49 43.5 30.953 1 66.31 152 LEU B N 1
ATOM 2381 C CA . LEU B 1 152 ? 1.565 43.594 31.922 1 66.31 152 LEU B CA 1
ATOM 2382 C C . LEU B 1 152 ? 2.396 44.875 31.703 1 66.31 152 LEU B C 1
ATOM 2384 O O . LEU B 1 152 ? 2.811 45.531 32.656 1 66.31 152 LEU B O 1
ATOM 2388 N N . ILE B 1 153 ? 2.586 45.156 30.484 1 64.88 153 ILE B N 1
ATOM 2389 C CA . ILE B 1 153 ? 3.375 46.344 30.125 1 64.88 153 ILE B CA 1
ATOM 2390 C C . ILE B 1 153 ? 2.562 47.594 30.375 1 64.88 153 ILE B C 1
ATOM 2392 O O . ILE B 1 153 ? 3.098 48.594 30.859 1 64.88 153 ILE B O 1
ATOM 2396 N N . PHE B 1 154 ? 1.296 47.531 30.203 1 62.03 154 PHE B N 1
ATOM 2397 C CA . PHE B 1 154 ? 0.475 48.719 30.344 1 62.03 154 PHE B CA 1
ATOM 2398 C C . PHE B 1 154 ? -0.208 48.75 31.703 1 62.03 154 PHE B C 1
ATOM 2400 O O . PHE B 1 154 ? -0.871 49.75 32.062 1 62.03 154 PHE B O 1
ATOM 2407 N N . ALA B 1 155 ? -0.095 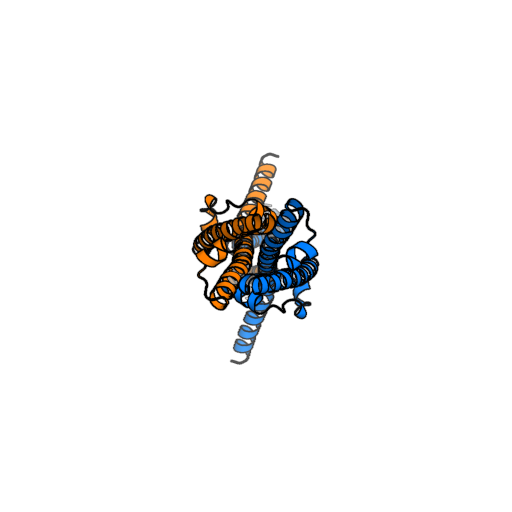47.719 32.375 1 63.94 155 ALA B N 1
ATOM 2408 C CA . ALA B 1 155 ? -0.638 47.656 33.75 1 63.94 155 ALA B CA 1
ATOM 2409 C C . ALA B 1 155 ? -0.201 48.875 34.562 1 63.94 155 ALA B C 1
ATOM 2411 O O . ALA B 1 155 ? -1.015 49.469 35.281 1 63.94 155 ALA B O 1
ATOM 2412 N N . PRO B 1 156 ? 1.057 49.125 34.531 1 60.72 156 PRO B N 1
ATOM 2413 C CA . PRO B 1 156 ? 1.4 50.281 35.375 1 60.72 156 PRO B CA 1
ATOM 2414 C C . PRO B 1 156 ? 0.752 51.562 34.844 1 60.72 156 PRO B C 1
ATOM 2416 O O . PRO B 1 156 ? 0.521 52.5 35.625 1 60.72 156 PRO B O 1
ATOM 2419 N N . PHE B 1 157 ? 0.421 51.625 33.656 1 57.94 157 PHE B N 1
ATOM 2420 C CA . PHE B 1 157 ? -0.131 52.875 33.125 1 57.94 157 PHE B CA 1
ATOM 2421 C C . PHE B 1 157 ? -1.635 52.938 33.375 1 57.94 157 PHE B C 1
ATOM 2423 O O . PHE B 1 157 ? -2.227 54.031 33.312 1 57.94 157 PHE B O 1
ATOM 2430 N N . ARG B 1 158 ? -2.307 51.812 33.469 1 54.94 158 ARG B N 1
ATOM 2431 C CA . ARG B 1 158 ? -3.725 51.812 33.812 1 54.94 158 ARG B CA 1
ATOM 2432 C C . ARG B 1 158 ? -3.934 52.188 35.281 1 54.94 158 ARG B C 1
ATOM 2434 O O . ARG B 1 158 ? -4.996 52.688 35.656 1 54.94 158 ARG B O 1
ATOM 2441 N N . ARG B 1 159 ? -3.068 51.844 36.125 1 52.75 159 ARG B N 1
ATOM 2442 C CA . ARG B 1 159 ? -3.25 52.25 37.531 1 52.75 159 ARG B CA 1
ATOM 2443 C C . ARG B 1 159 ? -3.1 53.75 37.688 1 52.75 159 ARG B C 1
ATOM 2445 O O . ARG B 1 159 ? -3.604 54.344 38.656 1 52.75 159 ARG B O 1
ATOM 2452 N N . ARG B 1 160 ? -2.393 54.312 36.812 1 51.41 160 ARG B N 1
ATOM 2453 C CA . ARG B 1 160 ? -2.271 55.719 37.188 1 51.41 160 ARG B CA 1
ATOM 2454 C C . ARG B 1 160 ? -3.574 56.469 36.969 1 51.41 160 ARG B C 1
ATOM 2456 O O . ARG B 1 160 ? -3.803 57.531 37.531 1 51.41 160 ARG B O 1
ATOM 2463 N N . ALA B 1 161 ? -4.379 55.938 36.062 1 51.53 161 ALA B N 1
ATOM 2464 C CA . ALA B 1 161 ? -5.508 56.844 35.875 1 51.53 161 ALA B CA 1
ATOM 2465 C C . ALA B 1 161 ? -6.504 56.719 37.031 1 51.53 161 ALA B C 1
ATOM 2467 O O . ALA B 1 161 ? -7.457 57.5 37.125 1 51.53 161 ALA B O 1
ATOM 2468 N N . ARG B 1 162 ? -6.426 55.719 37.812 1 47.06 162 ARG B N 1
ATOM 2469 C CA . ARG B 1 162 ? -7.43 55.781 38.875 1 47.06 162 ARG B CA 1
ATOM 2470 C C . ARG B 1 162 ? -6.941 56.625 40.062 1 47.06 162 ARG B C 1
ATOM 2472 O O . ARG B 1 162 ? -7.707 56.906 40.969 1 47.06 162 ARG B O 1
ATOM 2479 N N . TYR B 1 163 ? -5.742 57.094 40 1 39.81 163 TYR B N 1
ATOM 2480 C CA . TYR B 1 163 ? -5.719 58.094 41.062 1 39.81 163 TYR B CA 1
ATOM 2481 C C . TYR B 1 163 ? -6.141 59.469 40.531 1 39.81 163 TYR B C 1
ATOM 2483 O O . TYR B 1 163 ? -5.91 59.781 39.375 1 39.81 163 TYR B O 1
#

Nearest PDB structures (foldseek):
  9cpc-assembly1_3R  TM=3.272E-01  e=8.898E+00  Sus scrofa
  9cpc-assembly1_3R  TM=3.455E-01  e=7.869E+00  Sus scrofa
  8i21-assembly1_A  TM=2.508E-01  e=9.883E+00  Saccharomyces cerevisiae S288C

pLDDT: mean 78.53, std 17.08, range [36.72, 96.75]

InterPro domains:
  IPR022584 Protein of unknown function DUF2937 [PF11157] (3-159)

Solvent-accessible surface area (backbone atoms only — not comparable to full-atom values): 17025 Å² total; per-residue (Å²): 110,67,62,58,53,48,48,53,49,48,50,49,49,47,54,52,61,62,36,41,34,49,51,48,47,37,39,49,30,19,53,49,16,25,40,51,40,44,48,49,54,53,49,50,51,45,50,36,19,50,73,59,74,33,50,65,69,54,42,47,64,58,36,52,90,45,71,42,36,42,47,48,34,53,50,51,53,48,49,54,53,48,41,52,49,50,45,52,48,49,54,54,50,67,71,34,49,50,72,56,42,69,77,43,59,80,71,66,63,52,59,68,59,52,51,55,37,58,73,69,57,69,76,64,69,62,36,50,70,57,33,47,40,44,34,43,42,44,45,48,45,47,48,45,48,49,47,48,49,46,45,60,67,41,41,68,62,58,55,54,66,74,102,109,65,64,59,51,49,48,53,50,49,50,50,49,49,53,51,61,63,34,41,35,46,50,49,47,36,40,49,30,19,51,48,16,25,42,52,41,47,48,50,55,52,50,49,50,45,48,36,18,49,73,60,74,32,49,65,68,56,41,47,64,59,36,52,90,43,71,44,35,41,47,47,34,53,50,51,55,48,48,52,52,47,42,54,50,49,46,53,49,49,55,55,49,68,70,34,50,51,72,55,41,70,77,42,60,80,71,66,64,52,59,68,59,51,51,54,38,58,73,70,56,68,76,61,69,67,41,47,86,47,31,52,37,43,36,44,42,44,46,50,46,47,48,45,47,50,47,49,49,46,45,61,66,41,42,69,63,58,56,52,68,73,102

Organism: NCBI:txid2984134

Foldseek 3Di:
DVVVVVVVVVVVVVLVLVQQLVLLVLLLVLLVVLLVVLVVVVVVLQVVCVVVVHHSVRSLVVLDDDPVSVVVSVVNVVSVVVSVLSVVLSVVSVVAHSNRCVVVVVSVPPPVSSVVSVVVDDGPPDCPVVCVVVVVVCVVVVVVVVVVVVCVVCVVVVVVVVD/DVVVVVVVVVVVVVLVLVQQLVLLVLLLVLLVVLLVVLVVVVVVLQVVCVVVVHHSVRSLVVLDDDPVSVVVSVVNVVSVVVSVLSVVLSVVSVVAHSNRCVVVVVSVVPPVSSVVSVVVDDGPPPAPVNCVVVVVVCVVVVVVVVVVVVCVVCVVVVVVVVD

Radius of gyration: 29.08 Å; Cα contacts (8 Å, |Δi|>4): 264; chains: 2; bounding box: 35×104×67 Å

Sequence (326 aa):
MLKVLSLVGGLAGAAGLSQFPEFSQQYLQRLAGQVDALTEVTTEFDASATKAGLSREEALASMSGTEFLGYRQEDMRRAYTRLDQLTSDLALLREAGPYERILLPHRFTDTALLQATWTDFEPAMPVTTAGLSTAGAGFVGGWAAIGGLLSLIFAPFRRRARYMLKVLSLVGGLAGAAGLSQFPEFSQQYLQRLAGQVDALTEVTTEFDASATKAGLSREEALASMSGTEFLGYRQEDMRRAYTRLDQLTSDLALLREAGPYERILLPHRFTDTALLQATWTDFEPAMPVTTAGLSTAGAGFVGGWAAIGGLLSLIFAPFRRRARY